Protein AF-A0A956DBY0-F1 (afdb_monomer)

Secondary structure (DSSP, 8-state):
-PPP---------HHHHHHHHHHHHHHGGGTTTSS------TT-----EEEEE-TT----S-TT-PPPSS--EEETTEEE--GGGGGGTT-GGG-----S----S-GGG-HHHHHHHHHH-SGGG-S--HHHHHHHHTGGGSSSS-EEEEESTTGGG--GGG----SBTTB----B--HHHHHHHHHTTT-----TT-----HHHHHHHHHHHHHHHHHHHHHHHHHHHS-HHHHHHHHHHHHHHHHHHHHHT-S-PPPBPPPS---SSS----B---TTTTT-GGGHHHHHHHHHHHHHHHHHTTS-SEEEEEES-TT----GGGSTTSTT--TT-

Foldseek 3Di:
DDDDDDDDDPDCDPVNVVVVVVVCVVCVVVVVVVPPPPDPPPPDDQLFDEAEDEAPDAQDQDPVGDHRQQAWDDDPNDIDHGPVCVVCPPVRVVDDTDPPDDLPDFPPNDSLSCLLCVQASDHLVQGAGVLLVQLVPSLVPALRSEAFAEQLLCPPNDDQSQHRGDNHGSQHADHHRFLVLLLCVLQVVPADPDPPDDDDDDVVLVVVVVVVVVVVVVVVVVLVVVLVVDDPVVNVVSVSVVVNVVVVVSVPSDDDDAQDDDDPDAANNRHDFHGHDTPVCSNFLQCSVVSQVRVVSSVVRCVRNRNYRRYYYYYYGNPRPNDQCRYPPRPNPDPVD

Solvent-accessible surface area (backbone atoms only — not comparable to full-atom values): 19993 Å² total; per-residue (Å²): 136,83,87,82,87,80,85,83,84,83,76,80,46,72,68,55,53,51,50,51,51,50,50,49,62,68,43,50,81,51,49,68,73,70,43,78,66,75,75,75,61,84,87,74,69,89,78,60,48,78,46,82,44,65,48,92,69,72,60,50,63,43,96,89,65,48,75,39,35,56,52,63,44,78,56,97,93,39,80,45,71,21,74,76,38,50,91,47,68,94,42,65,94,80,56,87,86,81,72,90,80,74,85,70,84,30,55,95,72,37,59,50,24,44,40,22,20,71,40,26,79,28,65,75,16,57,24,49,7,51,65,46,54,39,13,71,60,74,7,56,85,25,87,33,24,58,44,52,34,21,26,47,31,52,51,97,74,47,57,62,61,47,33,51,49,16,79,38,56,63,43,49,49,83,53,44,50,47,50,66,60,51,42,44,69,66,39,70,82,74,60,68,81,79,70,92,82,79,91,85,77,61,70,69,58,57,53,52,52,50,50,56,50,53,61,47,52,56,51,51,51,52,50,53,55,48,45,74,75,42,54,80,69,55,32,51,54,48,52,52,49,51,51,52,48,55,54,47,56,71,57,68,76,67,81,84,78,78,66,36,74,74,73,96,76,67,43,81,90,52,70,73,67,52,49,65,78,49,83,89,52,55,74,38,50,68,41,42,65,62,44,40,51,32,40,49,51,46,50,52,49,34,44,73,60,49,38,24,31,26,37,38,39,30,44,30,25,62,80,52,88,78,51,57,35,51,21,76,89,43,95,61,45,38,100,88,114

Structure (mmCIF, N/CA/C/O backbone):
data_AF-A0A956DBY0-F1
#
_entry.id   AF-A0A956DBY0-F1
#
loop_
_atom_site.group_PDB
_atom_site.id
_atom_site.type_symbol
_atom_site.label_atom_id
_atom_site.label_alt_id
_atom_site.label_comp_id
_atom_site.label_asym_id
_atom_site.label_entity_id
_atom_site.label_seq_id
_atom_site.pdbx_PDB_ins_code
_atom_site.Cartn_x
_atom_site.Cartn_y
_atom_site.Cartn_z
_atom_site.occupancy
_atom_site.B_iso_or_equiv
_atom_site.auth_seq_id
_atom_site.auth_comp_id
_atom_site.auth_asym_id
_atom_site.auth_atom_id
_atom_site.pdbx_PDB_model_num
ATOM 1 N N . MET A 1 1 ? -41.542 24.144 -65.942 1.00 42.91 1 MET A N 1
ATOM 2 C CA . MET A 1 1 ? -42.114 23.548 -64.711 1.00 42.91 1 MET A CA 1
ATOM 3 C C . MET A 1 1 ? -41.324 24.057 -63.508 1.00 42.91 1 MET A C 1
ATOM 5 O O . MET A 1 1 ? -40.126 23.828 -63.456 1.00 42.91 1 MET A O 1
ATOM 9 N N . LYS A 1 2 ? -41.951 24.814 -62.594 1.00 38.38 2 LYS A N 1
ATOM 10 C CA . LYS A 1 2 ? -41.337 25.260 -61.325 1.00 38.38 2 LYS A CA 1
ATOM 11 C C . LYS A 1 2 ? -41.514 24.161 -60.262 1.00 38.38 2 LYS A C 1
ATOM 13 O O . LYS A 1 2 ? -42.637 23.671 -60.141 1.00 38.38 2 LYS A O 1
ATOM 18 N N . PRO A 1 3 ? -40.489 23.795 -59.473 1.00 43.47 3 PRO A N 1
ATOM 19 C CA . PRO A 1 3 ? -40.662 22.852 -58.375 1.00 43.47 3 PRO A CA 1
ATOM 20 C C . PRO A 1 3 ? -41.303 23.543 -57.161 1.00 43.47 3 PRO A C 1
ATOM 22 O O . PRO A 1 3 ? -40.865 24.596 -56.697 1.00 43.47 3 PRO A O 1
ATOM 25 N N . SER A 1 4 ? -42.382 22.932 -56.674 1.00 42.97 4 SER A N 1
ATOM 26 C CA . SER A 1 4 ? -43.137 23.310 -55.480 1.00 42.97 4 SER A CA 1
ATOM 27 C C . SER A 1 4 ? -42.342 22.969 -54.215 1.00 42.97 4 SER A C 1
ATOM 29 O O . SER A 1 4 ? -42.000 21.813 -53.980 1.00 42.97 4 SER A O 1
ATOM 31 N N . LYS A 1 5 ? -42.070 23.977 -53.378 1.00 46.94 5 LYS A N 1
ATOM 32 C CA . LYS A 1 5 ? -41.609 23.786 -51.997 1.00 46.94 5 LYS A CA 1
ATOM 33 C C . LYS A 1 5 ? -42.804 23.346 -51.145 1.00 46.94 5 LYS A C 1
ATOM 35 O O . LYS A 1 5 ? -43.712 24.144 -50.921 1.00 46.94 5 LYS A O 1
ATOM 40 N N . ARG A 1 6 ? -42.795 22.115 -50.626 1.00 42.44 6 ARG A N 1
ATOM 41 C CA . ARG A 1 6 ? -43.681 21.699 -49.525 1.00 42.44 6 ARG A CA 1
ATOM 42 C C . ARG A 1 6 ? -42.893 21.651 -48.218 1.00 42.44 6 ARG A C 1
ATOM 44 O O . ARG A 1 6 ? -42.026 20.812 -48.024 1.00 42.44 6 ARG A O 1
ATOM 51 N N . SER A 1 7 ? -43.224 22.601 -47.349 1.00 42.06 7 SER A N 1
ATOM 52 C CA . SER A 1 7 ? -42.867 22.657 -45.932 1.00 42.06 7 SER A CA 1
ATOM 53 C C . SER A 1 7 ? -43.682 21.616 -45.160 1.00 42.06 7 SER A C 1
ATOM 55 O O . SER A 1 7 ? -44.910 21.645 -45.221 1.00 42.06 7 SER A O 1
ATOM 57 N N . PHE A 1 8 ? -43.019 20.725 -44.420 1.00 42.69 8 PHE A N 1
ATOM 58 C CA . PHE A 1 8 ? -43.644 19.922 -43.367 1.00 42.69 8 PHE A CA 1
ATOM 59 C C . PHE A 1 8 ? -43.183 20.464 -42.010 1.00 42.69 8 PHE A C 1
ATOM 61 O O . PHE A 1 8 ? -42.107 20.138 -41.519 1.00 42.69 8 PHE A O 1
ATOM 68 N N . ARG A 1 9 ? -44.010 21.316 -41.394 1.00 46.59 9 ARG A N 1
ATOM 69 C CA . ARG A 1 9 ? -43.944 21.610 -39.957 1.00 46.59 9 ARG A CA 1
ATOM 70 C C . ARG A 1 9 ? -44.818 20.588 -39.228 1.00 46.59 9 ARG A C 1
ATOM 72 O O . ARG A 1 9 ? -46.030 20.760 -39.156 1.00 46.59 9 ARG A O 1
ATOM 79 N N . GLY A 1 10 ? -44.213 19.530 -38.695 1.00 46.69 10 GLY A N 1
ATOM 80 C CA . GLY A 1 10 ? -44.870 18.641 -37.736 1.00 46.69 10 GLY A CA 1
ATOM 81 C C . GLY A 1 10 ? -44.844 19.269 -36.344 1.00 46.69 10 GLY A C 1
ATOM 82 O O . GLY A 1 10 ? -43.843 19.171 -35.642 1.00 46.69 10 GLY A O 1
ATOM 83 N N . ALA A 1 11 ? -45.919 19.954 -35.954 1.00 51.66 11 ALA A N 1
ATOM 84 C CA . ALA A 1 11 ? -46.078 20.473 -34.600 1.00 51.66 11 ALA A CA 1
ATOM 85 C C . ALA A 1 11 ? -46.349 19.312 -33.629 1.00 51.66 11 ALA A C 1
ATOM 87 O O . ALA A 1 11 ? -47.363 18.623 -33.747 1.00 51.66 11 ALA A O 1
ATOM 88 N N . ILE A 1 12 ? -45.464 19.103 -32.651 1.00 58.81 12 ILE A N 1
ATOM 89 C CA . ILE A 1 12 ? -45.722 18.193 -31.531 1.00 58.81 12 ILE A CA 1
ATOM 90 C C . ILE A 1 12 ? -46.865 18.809 -30.718 1.00 58.81 12 ILE A C 1
ATOM 92 O O . ILE A 1 12 ? -46.690 19.807 -30.022 1.00 58.81 12 ILE A O 1
ATOM 96 N N . GLY A 1 13 ? -48.070 18.256 -30.855 1.00 66.88 13 GLY A N 1
ATOM 97 C CA . GLY A 1 13 ? -49.238 18.763 -30.145 1.00 66.88 13 GLY A CA 1
ATOM 98 C C . GLY A 1 13 ? -49.031 18.711 -28.629 1.00 66.88 13 GLY A C 1
ATOM 99 O O . GLY A 1 13 ? -48.470 17.751 -28.105 1.00 66.88 13 G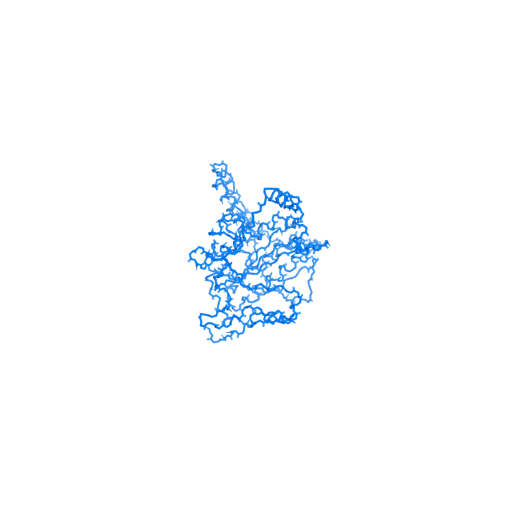LY A O 1
ATOM 100 N N . ARG A 1 14 ? -49.544 19.716 -27.909 1.00 59.62 14 ARG A N 1
ATOM 101 C CA . ARG A 1 14 ? -49.493 19.838 -26.436 1.00 59.62 14 ARG A CA 1
ATOM 102 C C . ARG A 1 14 ? -49.889 18.542 -25.707 1.00 59.62 14 ARG A C 1
ATOM 104 O O . ARG A 1 14 ? -49.283 18.187 -24.705 1.00 59.62 14 ARG A O 1
ATOM 111 N N . ARG A 1 15 ? -50.864 17.797 -26.247 1.00 62.50 15 ARG A N 1
ATOM 112 C CA . ARG A 1 15 ? -51.264 16.471 -25.738 1.00 62.50 15 ARG A CA 1
ATOM 113 C C . ARG A 1 15 ? -50.205 15.393 -25.951 1.00 62.50 15 ARG A C 1
ATOM 115 O O . ARG A 1 15 ? -50.048 14.564 -25.069 1.00 62.50 15 ARG A O 1
ATOM 122 N N . GLY A 1 16 ? -49.489 15.406 -27.075 1.00 65.50 16 GLY A N 1
ATOM 123 C CA . GLY A 1 16 ? -48.363 14.506 -27.332 1.00 65.50 16 GLY A CA 1
ATOM 124 C C . GLY A 1 16 ? -47.207 14.778 -26.374 1.00 65.50 16 GLY A C 1
ATOM 125 O O . GLY A 1 16 ? -46.724 13.852 -25.739 1.00 65.50 16 GLY A O 1
ATOM 126 N N . PHE A 1 17 ? -46.862 16.053 -26.170 1.00 69.00 17 PHE A N 1
ATOM 127 C CA . PHE A 1 17 ? -45.829 16.456 -25.211 1.00 69.00 17 PHE A CA 1
ATOM 128 C C . PHE A 1 17 ? -46.162 16.025 -23.773 1.00 69.00 17 PHE A C 1
ATOM 130 O O . PHE A 1 17 ? -45.330 15.415 -23.111 1.00 69.00 17 PHE A O 1
ATOM 137 N N . VAL A 1 18 ? -47.397 16.257 -23.311 1.00 67.06 18 VAL A N 1
ATOM 138 C CA . VAL A 1 18 ? -47.833 15.853 -21.960 1.00 67.06 18 VAL A CA 1
ATOM 139 C C . VAL A 1 18 ? -47.893 14.329 -21.807 1.00 67.06 18 VAL A C 1
ATOM 141 O O . VAL A 1 18 ? -47.505 13.817 -20.761 1.00 67.06 18 VAL A O 1
ATOM 144 N N . ARG A 1 19 ? -48.305 13.583 -22.843 1.00 63.88 19 ARG A N 1
ATOM 145 C CA . ARG A 1 19 ? -48.285 12.109 -22.819 1.00 63.88 19 ARG A CA 1
ATOM 146 C C . ARG A 1 19 ? -46.865 11.558 -22.716 1.00 63.88 19 ARG A C 1
ATOM 148 O O . ARG A 1 19 ? -46.644 10.623 -21.955 1.00 63.88 19 ARG A O 1
ATOM 155 N N . THR A 1 20 ? -45.916 12.149 -23.438 1.00 66.19 20 THR A N 1
ATOM 156 C CA . THR A 1 20 ? -44.504 11.752 -23.377 1.00 66.19 20 THR A CA 1
ATOM 157 C C . THR A 1 20 ? -43.886 12.089 -22.019 1.00 66.19 20 THR A C 1
ATOM 159 O O . THR A 1 20 ? -43.187 11.255 -21.456 1.00 66.19 20 THR A O 1
ATOM 162 N N . LEU A 1 21 ? -44.190 13.258 -21.444 1.00 68.31 21 LEU A N 1
ATOM 163 C CA . LEU A 1 21 ? -43.703 13.657 -20.115 1.00 68.31 21 LEU A CA 1
ATOM 164 C C . LEU A 1 21 ? -44.292 12.803 -18.988 1.00 68.31 21 LEU A C 1
ATOM 166 O O . LEU A 1 21 ? -43.561 12.397 -18.090 1.00 68.31 21 LEU A O 1
ATOM 170 N N . MET A 1 22 ? -45.586 12.477 -19.052 1.00 61.78 22 MET A N 1
ATOM 171 C CA . MET A 1 22 ? -46.200 11.547 -18.100 1.00 61.78 22 MET A CA 1
ATOM 172 C C . MET A 1 22 ? -45.654 10.126 -18.263 1.00 61.78 22 MET A C 1
ATOM 174 O O . MET A 1 22 ? -45.379 9.475 -17.262 1.00 61.78 22 MET A O 1
ATOM 178 N N . GLY A 1 23 ? -45.427 9.660 -19.495 1.00 58.94 23 GLY A N 1
ATOM 179 C CA . GLY A 1 23 ? -44.783 8.367 -19.749 1.00 58.94 23 GLY A CA 1
ATOM 180 C C . GLY A 1 23 ? -43.359 8.301 -19.192 1.00 58.94 23 GLY A C 1
ATOM 181 O O . GLY A 1 23 ? -43.004 7.327 -18.536 1.00 58.94 23 GLY A O 1
ATOM 182 N N . ALA A 1 24 ? -42.571 9.366 -19.370 1.00 59.41 24 ALA A N 1
ATOM 183 C CA . ALA A 1 24 ? -41.226 9.477 -18.812 1.00 59.41 24 ALA A CA 1
ATOM 184 C C . ALA A 1 24 ? -41.230 9.570 -17.274 1.00 59.41 24 ALA A C 1
ATOM 186 O O . ALA A 1 24 ? -40.389 8.951 -16.631 1.00 59.41 24 ALA A O 1
ATOM 187 N N . ALA A 1 25 ? -42.188 10.280 -16.669 1.00 62.38 25 ALA A N 1
ATOM 188 C CA . ALA A 1 25 ? -42.319 10.379 -15.213 1.00 62.38 25 ALA A CA 1
ATOM 189 C C . ALA A 1 25 ? -42.758 9.054 -14.567 1.00 62.38 25 ALA A C 1
ATOM 191 O O . ALA A 1 25 ? -42.252 8.698 -13.506 1.00 62.38 25 ALA A O 1
ATOM 192 N N . VAL A 1 26 ? -43.649 8.302 -15.224 1.00 68.69 26 VAL A N 1
ATOM 193 C CA . VAL A 1 26 ? -44.078 6.968 -14.773 1.00 68.69 26 VAL A CA 1
ATOM 194 C C . VAL A 1 26 ? -42.959 5.943 -14.947 1.00 68.69 26 VAL A C 1
ATOM 196 O O . VAL A 1 26 ? -42.803 5.086 -14.088 1.00 68.69 26 VAL A O 1
ATOM 199 N N . ALA A 1 27 ? -42.153 6.043 -16.009 1.00 60.28 27 ALA A N 1
ATOM 200 C CA . ALA A 1 27 ? -41.021 5.147 -16.250 1.00 60.28 27 ALA A CA 1
ATOM 201 C C . ALA A 1 27 ? -39.755 5.511 -15.449 1.00 60.28 27 ALA A C 1
ATOM 203 O O . ALA A 1 27 ? -38.910 4.647 -15.235 1.00 60.28 27 ALA A O 1
ATOM 204 N N . SER A 1 28 ? -39.620 6.755 -14.975 1.00 59.38 28 SER A N 1
ATOM 205 C CA . SER A 1 28 ? -38.469 7.250 -14.200 1.00 59.38 28 SER A CA 1
ATOM 206 C C . SER A 1 28 ? -38.100 6.379 -12.983 1.00 59.38 28 SER A C 1
ATOM 208 O O . SER A 1 28 ? -36.938 5.982 -12.882 1.00 59.38 28 SER A O 1
ATOM 210 N N . PRO A 1 29 ? -39.039 5.976 -12.099 1.00 63.47 29 PRO A N 1
ATOM 211 C CA . PRO A 1 29 ? -38.719 5.079 -10.984 1.00 63.47 29 PRO A CA 1
ATOM 212 C C . PRO A 1 29 ? -38.358 3.649 -11.416 1.00 63.47 29 PRO A C 1
ATOM 214 O O . PRO A 1 29 ? -37.777 2.918 -10.622 1.00 63.47 29 PRO A O 1
ATOM 217 N N . PHE A 1 30 ? -38.662 3.253 -12.658 1.00 61.62 30 PHE A N 1
ATOM 218 C CA . PHE A 1 30 ? -38.287 1.955 -13.230 1.00 61.62 30 PHE A CA 1
ATOM 219 C C . PHE A 1 30 ? -37.023 2.035 -14.101 1.00 61.62 30 PHE A C 1
ATOM 221 O O . PHE A 1 30 ? -36.491 1.003 -14.500 1.00 61.62 30 PHE A O 1
ATOM 228 N N . ALA A 1 31 ? -36.485 3.230 -14.372 1.00 59.97 31 ALA A N 1
ATOM 229 C CA . ALA A 1 31 ? -35.214 3.389 -15.081 1.00 59.97 31 ALA A CA 1
ATOM 230 C C . ALA A 1 31 ? -34.037 2.786 -14.291 1.00 59.97 31 ALA A C 1
ATOM 232 O O . ALA A 1 31 ? -33.045 2.371 -14.885 1.00 59.97 31 ALA A O 1
ATOM 233 N N . SER A 1 32 ? -34.164 2.678 -12.965 1.00 54.31 32 SER A N 1
ATOM 234 C CA . SER A 1 32 ? -33.247 1.922 -12.104 1.00 54.31 32 SER A CA 1
ATOM 235 C C . SER A 1 32 ? -33.271 0.412 -12.367 1.00 54.31 32 SER A C 1
ATOM 237 O O . SER A 1 32 ? -32.248 -0.220 -12.161 1.00 54.31 32 SER A O 1
ATOM 239 N N . LEU A 1 33 ? -34.376 -0.156 -12.871 1.00 55.03 33 LEU A N 1
ATOM 240 C CA . LEU A 1 33 ? -34.477 -1.577 -13.250 1.00 55.03 33 LEU A CA 1
ATOM 241 C C . LEU A 1 33 ? -33.855 -1.880 -14.620 1.00 55.03 33 LEU A C 1
ATOM 243 O O . LEU A 1 33 ? -33.580 -3.033 -14.933 1.00 55.03 33 LEU A O 1
ATOM 247 N N . LEU A 1 34 ? -33.686 -0.850 -15.455 1.00 53.94 34 LEU A N 1
ATOM 248 C CA . LEU A 1 34 ? -33.039 -0.933 -16.768 1.00 53.94 34 LEU A CA 1
ATOM 249 C C . LEU A 1 34 ? -31.570 -0.513 -16.721 1.00 53.94 34 LEU A C 1
ATOM 251 O O . LEU A 1 34 ? -30.864 -0.635 -17.723 1.00 53.94 34 LEU A O 1
ATOM 255 N N . ARG A 1 35 ? -31.089 -0.034 -15.567 1.00 48.53 35 ARG A N 1
ATOM 256 C CA . ARG A 1 35 ? -29.656 -0.062 -15.308 1.00 48.53 35 ARG A CA 1
ATOM 257 C C . ARG A 1 35 ? -29.293 -1.539 -15.222 1.00 48.53 35 ARG A C 1
ATOM 259 O O . ARG A 1 35 ? -29.902 -2.240 -14.416 1.00 48.53 35 ARG A O 1
ATOM 266 N N . PRO A 1 36 ? -28.340 -2.035 -16.025 1.00 41.00 36 PRO A N 1
ATOM 267 C CA . PRO A 1 36 ? -27.673 -3.254 -15.637 1.00 41.00 36 PRO A CA 1
ATOM 268 C C . PRO A 1 36 ? -27.021 -2.911 -14.300 1.00 41.00 36 PRO A C 1
ATOM 270 O O . PRO A 1 36 ? -26.004 -2.220 -14.252 1.00 41.00 36 PRO A O 1
ATOM 273 N N . ASP A 1 37 ? -27.665 -3.301 -13.203 1.00 42.88 37 ASP A N 1
ATOM 274 C CA . ASP A 1 37 ? -26.957 -3.550 -11.966 1.00 42.88 37 ASP A CA 1
ATOM 275 C C . ASP A 1 37 ? -25.800 -4.452 -12.391 1.00 42.88 37 ASP A C 1
ATOM 277 O O . ASP A 1 37 ? -26.022 -5.607 -12.765 1.00 42.88 37 ASP A O 1
ATOM 281 N N . LEU A 1 38 ? -24.582 -3.895 -12.447 1.00 45.19 38 LEU A N 1
ATOM 282 C CA . LEU A 1 38 ? -23.353 -4.678 -12.444 1.00 45.19 38 LEU A CA 1
ATOM 283 C C . LEU A 1 38 ? -23.584 -5.728 -11.378 1.00 45.19 38 LEU A C 1
ATOM 285 O O . LEU A 1 38 ? -23.748 -5.356 -10.217 1.00 45.19 38 LEU A O 1
ATOM 289 N N . ALA A 1 39 ? -23.760 -6.970 -11.829 1.00 41.38 39 ALA A N 1
ATOM 290 C CA . ALA A 1 39 ? -24.398 -8.038 -11.090 1.00 41.38 39 ALA A CA 1
ATOM 291 C C . ALA A 1 39 ? -24.137 -7.892 -9.589 1.00 41.38 39 ALA A C 1
ATOM 293 O O . ALA A 1 39 ? -23.037 -8.173 -9.111 1.00 41.38 39 ALA A O 1
ATOM 294 N N . ARG A 1 40 ? -25.142 -7.431 -8.828 1.00 43.69 40 ARG A N 1
ATOM 295 C CA . ARG A 1 40 ? -25.155 -7.686 -7.390 1.00 43.69 40 ARG A CA 1
ATOM 296 C C . ARG A 1 40 ? -25.297 -9.191 -7.278 1.00 43.69 40 ARG A C 1
ATOM 298 O O . ARG A 1 40 ? -26.409 -9.710 -7.255 1.00 43.69 40 ARG A O 1
ATOM 305 N N . ALA A 1 41 ? -24.160 -9.881 -7.274 1.00 39.97 41 ALA A N 1
ATOM 306 C CA . ALA A 1 41 ? -24.073 -11.273 -6.900 1.00 39.97 41 ALA A CA 1
ATOM 307 C C . ALA A 1 41 ? -24.765 -11.394 -5.541 1.00 39.97 41 ALA A C 1
ATOM 309 O O . ALA A 1 41 ? -24.306 -10.865 -4.523 1.00 39.97 41 ALA A O 1
ATOM 310 N N . ALA A 1 42 ? -25.949 -11.997 -5.561 1.00 40.91 42 ALA A N 1
ATOM 311 C CA . ALA A 1 42 ? -26.702 -12.306 -4.370 1.00 40.91 42 ALA A CA 1
ATOM 312 C C . ALA A 1 42 ? -25.843 -13.259 -3.526 1.00 40.91 42 ALA A C 1
ATOM 314 O O . ALA A 1 42 ? -25.598 -14.392 -3.923 1.00 40.91 42 ALA A O 1
ATOM 315 N N . GLY A 1 43 ? -25.347 -12.764 -2.388 1.00 43.72 43 GLY A N 1
ATOM 316 C CA . GLY A 1 43 ? -24.645 -13.564 -1.384 1.00 43.72 43 GLY A CA 1
ATOM 317 C C . GLY A 1 43 ? -23.178 -13.879 -1.693 1.00 43.72 43 GLY A C 1
ATOM 318 O O . GLY A 1 43 ? -22.819 -15.043 -1.801 1.00 43.72 43 GLY A O 1
ATOM 319 N N . GLY A 1 44 ? -22.307 -12.866 -1.773 1.00 52.50 44 GLY A N 1
ATOM 320 C CA . GLY A 1 44 ? -20.858 -13.107 -1.882 1.00 52.50 44 GLY A CA 1
ATOM 321 C C . GLY A 1 44 ? -20.019 -11.925 -2.364 1.00 52.50 44 GLY A C 1
ATOM 322 O O . GLY A 1 44 ? -19.173 -12.109 -3.228 1.00 52.50 44 GLY A O 1
ATOM 323 N N . GLY A 1 45 ? -20.259 -10.707 -1.863 1.00 62.31 45 GLY A N 1
ATOM 324 C CA . GLY A 1 45 ? -19.432 -9.545 -2.219 1.00 62.31 45 GLY A CA 1
ATOM 325 C C . GLY A 1 45 ? -17.979 -9.679 -1.744 1.00 62.31 45 GLY A C 1
ATOM 326 O O . GLY A 1 45 ? -17.694 -10.463 -0.834 1.00 62.31 45 GLY A O 1
ATOM 327 N N . ALA A 1 46 ? -17.070 -8.896 -2.338 1.00 68.62 46 ALA A N 1
ATOM 328 C CA . ALA A 1 46 ? -15.685 -8.798 -1.882 1.00 68.62 46 ALA A CA 1
ATOM 329 C C . ALA A 1 46 ? -15.651 -8.462 -0.381 1.00 68.62 46 ALA A C 1
ATOM 331 O O . ALA A 1 46 ? -16.204 -7.453 0.053 1.00 68.62 46 ALA A O 1
ATOM 332 N N . ARG A 1 47 ? -15.046 -9.350 0.416 1.00 82.88 47 ARG A N 1
ATOM 333 C CA . ARG A 1 47 ? -14.991 -9.233 1.886 1.00 82.88 47 ARG A CA 1
ATOM 334 C C . ARG A 1 47 ? -13.712 -8.580 2.395 1.00 82.88 47 ARG A C 1
ATOM 336 O O . ARG A 1 47 ? -13.587 -8.355 3.591 1.00 82.88 47 ARG A O 1
ATOM 343 N N . ARG A 1 48 ? -12.743 -8.377 1.505 1.00 90.31 48 ARG A N 1
ATOM 344 C CA . ARG A 1 48 ? -11.413 -7.878 1.831 1.00 90.31 48 ARG A CA 1
ATOM 345 C C . ARG A 1 48 ? -10.976 -6.888 0.766 1.00 90.31 48 ARG A C 1
ATOM 347 O O . ARG A 1 48 ? -11.232 -7.123 -0.415 1.00 90.31 48 ARG A O 1
ATOM 354 N N . LEU A 1 49 ? -10.322 -5.819 1.194 1.00 94.75 49 LEU A N 1
ATOM 355 C CA . LEU A 1 49 ? -9.592 -4.902 0.332 1.00 94.75 49 LEU A CA 1
ATOM 356 C C . LEU A 1 49 ? -8.116 -4.969 0.712 1.00 94.75 49 LEU A C 1
ATOM 358 O O . LEU A 1 49 ? -7.778 -4.813 1.883 1.00 94.75 49 LEU A O 1
ATOM 362 N N . LEU A 1 50 ? -7.261 -5.142 -0.289 1.00 96.06 50 LEU A N 1
ATOM 363 C CA . LEU A 1 50 ? -5.827 -4.934 -0.177 1.00 96.06 50 LEU A CA 1
ATOM 364 C C . LEU A 1 50 ? -5.402 -3.943 -1.257 1.00 96.06 50 LEU A C 1
ATOM 366 O O . LEU A 1 50 ? -5.687 -4.161 -2.435 1.00 96.06 50 LEU A O 1
ATOM 370 N N . VAL A 1 51 ? -4.753 -2.859 -0.852 1.00 96.75 51 VAL A N 1
ATOM 371 C CA . VAL A 1 51 ? -4.166 -1.871 -1.759 1.00 96.75 51 VAL A CA 1
ATOM 372 C C . VAL A 1 51 ? -2.655 -2.030 -1.735 1.00 96.75 51 VAL A C 1
ATOM 374 O O . VAL A 1 51 ? -2.048 -1.970 -0.670 1.00 96.75 51 VAL A O 1
ATOM 377 N N . PHE A 1 52 ? -2.055 -2.188 -2.910 1.00 95.75 52 PHE A N 1
ATOM 378 C CA . PHE A 1 52 ? -0.616 -2.049 -3.094 1.00 95.75 52 PHE A CA 1
ATOM 379 C C . PHE A 1 52 ? -0.327 -0.681 -3.694 1.00 95.75 52 PHE A C 1
ATOM 381 O O . PHE A 1 52 ? -0.956 -0.289 -4.679 1.00 95.75 52 PHE A O 1
ATOM 388 N N . TYR A 1 53 ? 0.621 0.033 -3.103 1.00 94.38 53 TYR A N 1
ATOM 389 C CA . TYR A 1 53 ? 1.110 1.297 -3.625 1.00 94.38 53 TYR A CA 1
ATOM 390 C C . TYR A 1 53 ? 2.618 1.240 -3.813 1.00 94.38 53 TYR A C 1
ATOM 392 O O . TYR A 1 53 ? 3.369 1.014 -2.863 1.00 94.38 53 TYR A O 1
ATOM 400 N N . PHE A 1 54 ? 3.027 1.499 -5.049 1.00 90.88 54 PHE A N 1
ATOM 401 C CA . PHE A 1 54 ? 4.403 1.757 -5.432 1.00 90.88 54 PHE A CA 1
ATOM 402 C C . PHE A 1 54 ? 4.458 3.187 -5.992 1.00 90.88 54 PHE A C 1
ATOM 404 O O . PHE A 1 54 ? 3.646 3.525 -6.862 1.00 90.88 54 PHE A O 1
ATOM 411 N N . PRO A 1 55 ? 5.329 4.055 -5.455 1.00 87.38 55 PRO A N 1
ATOM 412 C CA . PRO A 1 55 ? 5.482 5.431 -5.896 1.00 87.38 55 PRO A CA 1
ATOM 413 C C . PRO A 1 55 ? 6.129 5.501 -7.283 1.00 87.38 55 PRO A C 1
ATOM 415 O O . PRO A 1 55 ? 6.543 4.494 -7.847 1.00 87.38 55 PRO A O 1
ATOM 418 N N . ASP A 1 56 ? 6.208 6.715 -7.827 1.00 80.62 56 ASP A N 1
ATOM 419 C CA . ASP A 1 56 ? 6.926 7.055 -9.069 1.00 80.62 56 ASP A CA 1
ATOM 420 C C . ASP A 1 56 ? 6.367 6.433 -10.359 1.00 80.62 56 ASP A C 1
ATOM 422 O O . ASP A 1 56 ? 6.793 6.769 -11.463 1.00 80.62 56 ASP A O 1
ATOM 426 N N . GLY A 1 57 ? 5.282 5.673 -10.225 1.00 78.75 57 GLY A N 1
ATOM 427 C CA . GLY A 1 57 ? 4.393 5.303 -11.309 1.00 78.75 57 GLY A CA 1
ATOM 428 C C . GLY A 1 57 ? 4.811 4.030 -12.029 1.00 78.75 57 GLY A C 1
ATOM 429 O O . GLY A 1 57 ? 5.524 3.175 -11.515 1.00 78.75 57 GLY A O 1
ATOM 430 N N . VAL A 1 58 ? 4.278 3.889 -13.234 1.00 82.81 58 VAL A N 1
ATOM 431 C CA . VAL A 1 58 ? 4.456 2.727 -14.104 1.00 82.81 58 VAL A CA 1
ATOM 432 C C . VAL A 1 58 ? 4.916 3.216 -15.471 1.00 82.81 58 VAL A C 1
ATOM 434 O O . VAL A 1 58 ? 4.687 4.379 -15.823 1.00 82.81 58 VAL A O 1
ATOM 437 N N . ALA A 1 59 ? 5.540 2.343 -16.258 1.00 84.62 59 ALA A N 1
ATOM 438 C CA . ALA A 1 59 ? 5.969 2.668 -17.610 1.00 84.62 59 ALA A CA 1
ATOM 439 C C . ALA A 1 59 ? 4.739 2.737 -18.534 1.00 84.62 59 ALA A C 1
ATOM 441 O O . ALA A 1 59 ? 4.343 1.775 -19.196 1.00 84.62 59 ALA A O 1
ATOM 442 N N . GLY A 1 60 ? 4.084 3.899 -18.512 1.00 82.31 60 GLY A N 1
ATOM 443 C CA . GLY A 1 60 ? 2.934 4.225 -19.345 1.00 82.31 60 GLY A CA 1
ATOM 444 C C . GLY A 1 60 ? 3.309 4.452 -20.810 1.00 82.31 60 GLY A C 1
ATOM 445 O O . GLY A 1 60 ? 4.408 4.142 -21.260 1.00 82.31 60 GLY A O 1
ATOM 446 N N . ARG A 1 61 ? 2.373 5.010 -21.584 1.00 83.81 61 ARG A N 1
ATOM 447 C CA . ARG A 1 61 ? 2.638 5.400 -22.976 1.00 83.81 61 ARG A CA 1
ATOM 448 C C . ARG A 1 61 ? 3.791 6.409 -23.021 1.00 83.81 61 ARG A C 1
ATOM 450 O O . ARG A 1 61 ? 3.718 7.442 -22.357 1.00 83.81 61 ARG A O 1
ATOM 457 N N . SER A 1 62 ? 4.808 6.119 -23.830 1.00 82.12 62 SER A N 1
ATOM 458 C CA . SER A 1 62 ? 5.946 7.019 -24.042 1.00 82.12 62 SER A CA 1
ATOM 459 C C . SER A 1 62 ? 5.492 8.341 -24.665 1.00 82.12 62 SER A C 1
ATOM 461 O O . SER A 1 62 ? 4.536 8.385 -25.447 1.00 82.12 62 SER A O 1
ATOM 463 N N . GLN A 1 63 ? 6.224 9.415 -24.368 1.00 81.62 63 GLN A N 1
ATOM 464 C CA . GLN A 1 63 ? 6.089 10.714 -25.034 1.00 81.62 63 GLN A CA 1
ATOM 465 C C . GLN A 1 63 ? 6.266 10.620 -26.560 1.00 81.62 63 GLN A C 1
ATOM 467 O O . GLN A 1 63 ? 5.635 11.376 -27.296 1.00 81.62 63 GLN A O 1
ATOM 472 N N . ASP A 1 64 ? 7.059 9.651 -27.025 1.00 86.50 64 ASP A N 1
ATOM 473 C CA . ASP A 1 64 ? 7.334 9.403 -28.444 1.00 86.50 64 ASP A CA 1
ATOM 474 C C . ASP A 1 64 ? 6.258 8.520 -29.107 1.00 86.50 64 ASP A C 1
ATOM 476 O O . ASP A 1 64 ? 6.306 8.235 -30.303 1.00 86.50 64 ASP A O 1
ATOM 480 N N . GLY A 1 65 ? 5.230 8.128 -28.345 1.00 84.62 65 GLY A N 1
ATOM 481 C CA . GLY A 1 65 ? 4.067 7.391 -28.832 1.00 84.62 65 GLY A CA 1
ATOM 482 C C . GLY A 1 65 ? 4.136 5.877 -28.638 1.00 84.62 65 GLY A C 1
ATOM 483 O O . GLY A 1 65 ? 3.147 5.204 -28.960 1.00 84.62 65 GLY A O 1
ATOM 484 N N . ASP A 1 66 ? 5.231 5.351 -28.076 1.00 87.19 66 ASP A N 1
ATOM 485 C CA . ASP A 1 66 ? 5.380 3.921 -27.795 1.00 87.19 66 ASP A CA 1
ATOM 486 C C . ASP A 1 66 ? 4.259 3.396 -26.904 1.00 87.19 66 ASP A C 1
ATOM 488 O O . ASP A 1 66 ? 3.666 4.102 -26.084 1.00 87.19 66 ASP A O 1
ATOM 492 N N . ALA A 1 67 ? 3.952 2.119 -27.087 1.00 85.69 67 ALA A N 1
ATOM 493 C CA . ALA A 1 67 ? 2.951 1.436 -26.298 1.00 85.69 67 ALA A CA 1
ATOM 494 C C . ALA A 1 67 ? 3.265 1.487 -24.793 1.00 85.69 67 ALA A C 1
ATOM 496 O O . ALA A 1 67 ? 4.410 1.346 -24.386 1.00 85.69 67 ALA A O 1
ATOM 497 N N . SER A 1 68 ? 2.215 1.607 -23.976 1.00 89.81 68 SER A N 1
ATOM 498 C CA . SER A 1 68 ? 2.319 1.392 -22.531 1.00 89.81 68 SER A CA 1
ATOM 499 C C . SER A 1 68 ? 2.810 -0.027 -22.228 1.00 89.81 68 SER A C 1
ATOM 501 O O . SER A 1 68 ? 2.337 -0.985 -22.857 1.00 89.81 68 SER A O 1
ATOM 503 N N . LEU A 1 69 ? 3.710 -0.148 -21.250 1.00 90.75 69 LEU A N 1
ATOM 504 C CA . LEU A 1 69 ? 4.178 -1.418 -20.686 1.00 90.75 69 LEU A CA 1
ATOM 505 C C . LEU A 1 69 ? 3.318 -1.875 -19.494 1.00 90.75 69 LEU A C 1
ATOM 507 O O . LEU A 1 69 ? 3.470 -3.003 -19.027 1.00 90.75 69 LEU A O 1
ATOM 511 N N . TRP A 1 70 ? 2.367 -1.044 -19.051 1.00 90.56 70 TRP A N 1
ATOM 512 C CA . TRP A 1 70 ? 1.423 -1.333 -17.964 1.00 90.56 70 TRP A CA 1
ATOM 513 C C . TRP A 1 70 ? 0.024 -1.766 -18.430 1.00 90.56 70 TRP A C 1
ATOM 515 O O . TRP A 1 70 ? -0.681 -2.474 -17.721 1.00 90.56 70 TRP A O 1
ATOM 525 N N . GLU A 1 71 ? -0.434 -1.306 -19.597 1.00 92.56 71 GLU A N 1
ATOM 526 C CA . GLU A 1 71 ? -1.824 -1.523 -20.019 1.00 92.56 71 GLU A CA 1
ATOM 527 C C . GLU A 1 71 ? -2.034 -2.905 -20.659 1.00 92.56 71 GLU A C 1
ATOM 529 O O . GLU A 1 71 ? -1.479 -3.210 -21.720 1.00 92.56 71 GLU A O 1
ATOM 534 N N . ALA A 1 72 ? -2.938 -3.704 -20.083 1.00 93.12 72 ALA A N 1
ATOM 535 C CA . ALA A 1 72 ? -3.393 -4.951 -20.695 1.00 93.12 72 ALA A CA 1
ATOM 536 C C . ALA A 1 72 ? -4.232 -4.678 -21.954 1.00 93.12 72 ALA A C 1
ATOM 538 O O . ALA A 1 72 ? -4.981 -3.703 -22.029 1.00 93.12 72 ALA A O 1
ATOM 539 N N . ARG A 1 73 ? -4.183 -5.566 -22.950 1.00 91.56 73 ARG A N 1
ATOM 540 C CA . ARG A 1 73 ? -4.982 -5.440 -24.182 1.00 91.56 73 ARG A CA 1
ATOM 541 C C . ARG A 1 73 ? -6.056 -6.511 -24.238 1.00 91.56 73 ARG A C 1
ATOM 543 O O . ARG A 1 73 ? -5.773 -7.675 -23.995 1.00 91.56 73 ARG A O 1
ATOM 550 N N . ALA A 1 74 ? -7.272 -6.134 -24.621 1.00 90.25 74 ALA A N 1
ATOM 551 C CA . ALA A 1 74 ? -8.360 -7.079 -24.852 1.00 90.25 74 ALA A CA 1
ATOM 552 C C . ALA A 1 74 ? -8.644 -7.204 -26.354 1.00 90.25 74 ALA A C 1
ATOM 554 O O . ALA A 1 74 ? -8.931 -6.209 -27.020 1.00 90.25 74 ALA A O 1
ATOM 555 N N . SER A 1 75 ? -8.586 -8.421 -26.895 1.00 88.31 75 SER A N 1
ATOM 556 C CA . SER A 1 75 ? -8.955 -8.699 -28.288 1.00 88.31 75 SER A CA 1
ATOM 557 C C . SER A 1 75 ? -9.561 -10.091 -28.429 1.00 88.31 75 SER A C 1
ATOM 559 O O . SER A 1 75 ? -9.027 -11.070 -27.910 1.00 88.31 75 SER A O 1
ATOM 561 N N . GLY A 1 76 ? -10.705 -10.182 -29.116 1.00 84.88 76 GLY A N 1
ATOM 562 C CA . GLY A 1 76 ? -11.387 -11.457 -29.365 1.00 84.88 76 GLY A CA 1
ATOM 563 C C . GLY A 1 76 ? -11.759 -12.229 -28.092 1.00 84.88 76 GLY A C 1
ATOM 564 O O . GLY A 1 76 ? -11.720 -13.454 -28.098 1.00 84.88 76 GLY A O 1
ATOM 565 N N . GLY A 1 77 ? -12.062 -11.528 -26.993 1.00 83.81 77 GLY A N 1
ATOM 566 C CA . GLY A 1 77 ? -12.388 -12.144 -25.701 1.00 83.81 77 GLY A CA 1
ATOM 567 C C . GLY A 1 77 ? -11.186 -12.654 -24.899 1.00 83.81 77 GLY A C 1
ATOM 568 O O . GLY A 1 77 ? -11.386 -13.265 -23.857 1.00 83.81 77 GLY A O 1
ATOM 569 N N . ARG A 1 78 ? -9.950 -12.402 -25.350 1.00 87.94 78 ARG A N 1
ATOM 570 C CA . ARG A 1 78 ? -8.726 -12.728 -24.605 1.00 87.94 78 ARG A CA 1
ATOM 571 C C . ARG A 1 78 ? -8.041 -11.466 -24.105 1.00 87.94 78 ARG A C 1
ATOM 573 O O . ARG A 1 78 ? -8.007 -10.462 -24.821 1.00 87.94 78 ARG A O 1
ATOM 580 N N . ILE A 1 79 ? -7.463 -11.561 -22.913 1.00 93.81 79 ILE A N 1
ATOM 581 C CA . ILE A 1 79 ? -6.549 -10.562 -22.369 1.00 93.81 79 ILE A CA 1
ATOM 582 C C . ILE A 1 79 ? -5.123 -10.931 -22.780 1.00 93.81 79 ILE A C 1
ATOM 584 O O . ILE A 1 79 ? -4.719 -12.087 -22.705 1.00 93.81 79 ILE A O 1
ATOM 588 N N . THR A 1 80 ? -4.376 -9.942 -23.248 1.00 92.81 80 THR A N 1
ATOM 589 C CA . THR A 1 80 ? -2.937 -10.007 -23.482 1.00 92.81 80 THR A CA 1
ATOM 590 C C . THR A 1 80 ? -2.275 -9.083 -22.474 1.00 92.81 80 THR A C 1
ATOM 592 O O . THR A 1 80 ? -2.525 -7.874 -22.492 1.00 92.81 80 THR A O 1
ATOM 595 N N . LEU A 1 81 ? -1.467 -9.666 -21.593 1.00 93.94 81 LEU A N 1
ATOM 596 C CA . LEU A 1 81 ? -0.693 -8.941 -20.592 1.00 93.94 81 LEU A CA 1
ATOM 597 C C . LEU A 1 81 ? 0.454 -8.176 -21.267 1.00 93.94 81 LEU A C 1
ATOM 599 O O . LEU A 1 81 ? 0.969 -8.595 -22.305 1.00 93.94 81 LEU A O 1
ATOM 603 N N . SER A 1 82 ? 0.790 -7.017 -20.713 1.00 92.62 82 SER A N 1
ATOM 604 C CA . SER A 1 82 ? 1.998 -6.263 -21.047 1.00 92.62 82 SER A CA 1
ATOM 605 C C . SER A 1 82 ? 3.149 -6.684 -20.129 1.00 92.62 82 SER A C 1
ATOM 607 O O . SER A 1 82 ? 2.910 -7.376 -19.146 1.00 92.62 82 SER A O 1
ATOM 609 N N . GLU A 1 83 ? 4.365 -6.225 -20.422 1.00 90.81 83 GLU A N 1
ATOM 610 C CA . GLU A 1 83 ? 5.594 -6.554 -19.680 1.00 90.81 83 GLU A CA 1
ATOM 611 C C . GLU A 1 83 ? 5.433 -6.409 -18.156 1.00 90.81 83 GLU A C 1
ATOM 613 O O . GLU A 1 83 ? 5.592 -7.370 -17.412 1.00 90.81 83 GLU A O 1
ATOM 618 N N . GLN A 1 84 ? 4.955 -5.256 -17.670 1.00 89.44 84 GLN A N 1
ATOM 619 C CA . GLN A 1 84 ? 4.782 -5.032 -16.225 1.00 89.44 84 GLN A CA 1
ATOM 620 C C . GLN A 1 84 ? 3.635 -5.843 -15.594 1.00 89.44 84 GLN A C 1
ATOM 622 O O . GLN A 1 84 ? 3.476 -5.843 -14.374 1.00 89.44 84 GLN A O 1
ATOM 627 N N . LEU A 1 85 ? 2.814 -6.509 -16.409 1.00 92.19 85 LEU A N 1
ATOM 628 C CA . LEU A 1 85 ? 1.727 -7.379 -15.966 1.00 92.19 85 LEU A CA 1
ATOM 629 C C . LEU A 1 85 ? 2.057 -8.868 -16.130 1.00 92.19 85 LEU A C 1
ATOM 631 O O . LEU A 1 85 ? 1.244 -9.691 -15.714 1.00 92.19 85 LEU A O 1
ATOM 635 N N . GLU A 1 86 ? 3.213 -9.237 -16.692 1.00 91.88 86 GLU A N 1
ATOM 636 C CA . GLU A 1 86 ? 3.631 -10.637 -16.868 1.00 91.88 86 GLU A CA 1
ATOM 637 C C . GLU A 1 86 ? 3.575 -11.482 -15.585 1.00 91.88 86 GLU A C 1
ATOM 639 O O . GLU A 1 86 ? 3.135 -12.632 -15.675 1.00 91.88 86 GLU A O 1
ATOM 644 N N . PRO A 1 87 ? 3.879 -10.952 -14.380 1.00 90.00 87 PRO A N 1
ATOM 645 C CA . PRO A 1 87 ? 3.713 -11.708 -13.136 1.00 90.00 87 PRO A CA 1
ATOM 646 C C . PRO A 1 87 ? 2.273 -12.173 -12.847 1.00 90.00 87 PRO A C 1
ATOM 648 O O . PRO A 1 87 ? 2.064 -13.019 -11.979 1.00 90.00 87 PRO A O 1
ATOM 651 N N . LEU A 1 88 ? 1.269 -11.640 -13.554 1.00 92.69 88 LEU A N 1
ATOM 652 C CA . LEU A 1 88 ? -0.136 -12.054 -13.459 1.00 92.69 88 LEU A CA 1
ATOM 653 C C . LEU A 1 88 ? -0.524 -13.140 -14.478 1.00 92.69 88 LEU A C 1
ATOM 655 O O . LEU A 1 88 ? -1.704 -13.492 -14.566 1.00 92.69 88 LEU A O 1
ATOM 659 N N . ALA A 1 89 ? 0.430 -13.674 -15.243 1.00 93.56 89 ALA A N 1
ATOM 660 C CA . ALA A 1 89 ? 0.182 -14.772 -16.171 1.00 93.56 89 ALA A CA 1
ATOM 661 C C . ALA A 1 89 ? -0.434 -15.982 -15.447 1.00 93.56 89 ALA A C 1
ATOM 663 O O . ALA A 1 89 ? 0.049 -16.425 -14.404 1.00 93.56 89 ALA A O 1
ATOM 664 N N . GLY A 1 90 ? -1.521 -16.521 -16.000 1.00 93.56 90 GLY A N 1
ATOM 665 C CA . GLY A 1 90 ? -2.309 -17.595 -15.386 1.00 93.56 90 GLY A CA 1
ATOM 666 C C . GLY A 1 90 ? -3.378 -17.127 -14.389 1.00 93.56 90 GLY A C 1
ATOM 667 O O . GLY A 1 90 ? -4.108 -17.966 -13.859 1.00 93.56 90 GLY A O 1
ATOM 668 N N . PHE A 1 91 ? -3.495 -15.820 -14.133 1.00 93.19 91 PHE A N 1
ATOM 669 C CA . PHE A 1 91 ? -4.551 -15.222 -13.309 1.00 93.19 91 PHE A CA 1
ATOM 670 C C . PHE A 1 91 ? -5.462 -14.267 -14.088 1.00 93.19 91 PHE A C 1
ATOM 672 O O . PHE A 1 91 ? -6.285 -13.575 -13.486 1.00 93.19 91 PHE A O 1
ATOM 679 N N . GLU A 1 92 ? -5.350 -14.214 -15.415 1.00 91.25 92 GLU A N 1
ATOM 680 C CA . GLU A 1 92 ? -6.062 -13.255 -16.262 1.00 91.25 92 GLU A CA 1
ATOM 681 C C . GLU A 1 92 ? -7.583 -13.365 -16.114 1.00 91.25 92 GLU A C 1
ATOM 683 O O . GLU A 1 92 ? -8.284 -12.355 -16.141 1.00 91.25 92 GLU A O 1
ATOM 688 N N . ASP A 1 93 ? -8.093 -14.582 -15.919 1.00 89.94 93 ASP A N 1
ATOM 689 C CA . ASP A 1 93 ? -9.512 -14.879 -15.709 1.00 89.94 93 ASP A CA 1
ATOM 690 C C . ASP A 1 93 ? -10.024 -14.477 -14.314 1.00 89.94 93 ASP A C 1
ATOM 692 O O . ASP A 1 93 ? -11.236 -14.424 -14.088 1.00 89.94 93 ASP A O 1
ATOM 696 N N . ARG A 1 94 ? -9.117 -14.150 -13.387 1.00 89.56 94 ARG A N 1
ATOM 697 C CA . ARG A 1 94 ? -9.423 -13.672 -12.028 1.00 89.56 94 ARG A CA 1
ATOM 698 C C . ARG A 1 94 ? -9.160 -12.181 -11.837 1.00 89.56 94 ARG A C 1
ATOM 700 O O . ARG A 1 94 ? -9.392 -11.665 -10.743 1.00 89.56 94 ARG A O 1
ATOM 707 N N . CYS A 1 95 ? -8.699 -11.491 -12.875 1.00 91.94 95 CYS A N 1
ATOM 708 C CA . CYS A 1 95 ? -8.329 -10.084 -12.823 1.00 91.94 95 CYS A CA 1
ATOM 709 C C . CYS A 1 95 ? -9.270 -9.218 -13.668 1.00 91.94 95 CYS A C 1
ATOM 711 O O . CYS A 1 95 ? -9.758 -9.613 -14.725 1.00 91.94 95 CYS A O 1
ATOM 713 N N . VAL A 1 96 ? -9.487 -7.985 -13.209 1.00 91.81 96 VAL A N 1
ATOM 714 C CA . VAL A 1 96 ? -10.093 -6.921 -14.014 1.00 91.81 96 VAL A CA 1
ATOM 715 C C . VAL A 1 96 ? -9.024 -5.869 -14.258 1.00 91.81 96 VAL A C 1
ATOM 717 O O . VAL A 1 96 ? -8.574 -5.211 -13.323 1.00 91.81 96 VAL A O 1
ATOM 720 N N . PHE A 1 97 ? -8.629 -5.710 -15.518 1.00 91.62 97 PHE A N 1
ATOM 721 C CA . PHE A 1 97 ? -7.647 -4.714 -15.931 1.00 91.62 97 PHE A CA 1
ATOM 722 C C . PHE A 1 97 ? -8.358 -3.423 -16.334 1.00 91.62 97 PHE A C 1
ATOM 724 O O . PHE A 1 97 ? -9.224 -3.426 -17.212 1.00 91.62 97 PHE A O 1
ATOM 731 N N . LEU A 1 98 ? -8.008 -2.321 -15.674 1.00 90.50 98 LEU A N 1
ATOM 732 C CA . LEU A 1 98 ? -8.598 -1.007 -15.911 1.00 90.50 98 LEU A CA 1
ATOM 733 C C . LEU A 1 98 ? -7.563 -0.103 -16.585 1.00 90.50 98 LEU A C 1
ATOM 735 O O . LEU A 1 98 ? -6.601 0.321 -15.951 1.00 90.50 98 LEU A O 1
ATOM 739 N N . ASN A 1 99 ? -7.787 0.212 -17.861 1.00 88.56 99 ASN A N 1
ATOM 740 C CA . ASN A 1 99 ? -6.945 1.138 -18.620 1.00 88.56 99 ASN A CA 1
ATOM 741 C C . ASN A 1 99 ? -7.554 2.545 -18.638 1.00 88.56 99 ASN A C 1
ATOM 743 O O . ASN A 1 99 ? -8.775 2.703 -18.575 1.00 88.56 99 ASN A O 1
ATOM 747 N N . GLY A 1 100 ? -6.708 3.569 -18.775 1.00 82.38 100 GLY A N 1
ATOM 748 C CA . GLY A 1 100 ? -7.151 4.963 -18.886 1.00 82.38 100 GLY A CA 1
ATOM 749 C C . GLY A 1 100 ? -7.666 5.598 -17.587 1.00 82.38 100 GLY A C 1
ATOM 750 O O . GLY A 1 100 ? -8.272 6.670 -17.637 1.00 82.38 100 GLY A O 1
ATOM 751 N N . LEU A 1 101 ? -7.438 4.970 -16.428 1.00 83.50 101 LEU A N 1
ATOM 752 C CA . LEU A 1 101 ? -7.693 5.608 -15.137 1.00 83.50 101 LEU A CA 1
ATOM 753 C C . LEU A 1 101 ? -6.628 6.674 -14.861 1.00 83.50 101 LEU A C 1
ATOM 755 O O . LEU A 1 101 ? -5.436 6.387 -14.857 1.00 83.50 101 LEU A O 1
ATOM 759 N N . GLN A 1 102 ? -7.076 7.899 -14.593 1.00 78.94 102 GLN A N 1
ATOM 760 C CA . GLN A 1 102 ? -6.225 9.006 -14.169 1.00 78.94 102 GLN A CA 1
ATOM 761 C C . GLN A 1 102 ? -6.850 9.733 -12.978 1.00 78.94 102 GLN A C 1
ATOM 763 O O . GLN A 1 102 ? -8.070 9.867 -12.892 1.00 78.94 102 GLN A O 1
ATOM 768 N N . MET A 1 103 ? -6.007 10.275 -12.099 1.00 76.62 103 MET A N 1
ATOM 769 C CA . MET A 1 103 ? -6.439 11.120 -10.973 1.00 76.62 103 MET A CA 1
ATOM 770 C C . MET A 1 103 ? -6.795 12.558 -11.405 1.00 76.62 103 MET A C 1
ATOM 772 O O . MET A 1 103 ? -7.100 13.406 -10.564 1.00 76.62 103 MET A O 1
ATOM 776 N N . GLY A 1 104 ? -6.746 12.840 -12.714 1.00 74.94 104 GLY A N 1
ATOM 777 C CA . GLY A 1 104 ? -6.837 14.187 -13.272 1.00 74.94 104 GLY A CA 1
ATOM 778 C C . GLY A 1 104 ? -5.642 15.046 -12.857 1.00 74.94 104 GLY A C 1
ATOM 779 O O . GLY A 1 104 ? -4.572 14.530 -12.538 1.00 74.94 104 GLY A O 1
ATOM 780 N N . SER A 1 105 ? -5.826 16.367 -12.828 1.00 69.31 105 SER A N 1
ATOM 781 C CA . SER A 1 105 ? -4.850 17.266 -12.211 1.00 69.31 105 SER A CA 1
ATOM 782 C C . SER A 1 105 ? -4.806 16.999 -10.703 1.00 69.31 105 SER A C 1
ATOM 784 O O . SER A 1 105 ? -5.788 17.266 -10.012 1.00 69.31 105 SER A O 1
ATOM 786 N N . ALA A 1 106 ? -3.712 16.439 -10.191 1.00 64.50 106 ALA A N 1
ATOM 787 C CA . ALA A 1 106 ? -3.359 16.536 -8.772 1.00 64.50 106 ALA A CA 1
ATOM 788 C C . ALA A 1 106 ? -2.736 17.913 -8.514 1.00 64.50 106 ALA A C 1
ATOM 790 O O . ALA A 1 106 ? -2.195 18.458 -9.468 1.00 64.50 106 ALA A O 1
ATOM 791 N N . ASP A 1 107 ? -2.795 18.445 -7.287 1.00 61.72 107 ASP A N 1
ATOM 792 C CA . ASP A 1 107 ? -2.079 19.647 -6.798 1.00 61.72 107 ASP A CA 1
ATOM 793 C C . ASP A 1 107 ? -0.869 20.065 -7.668 1.00 61.72 107 ASP A C 1
ATOM 795 O O . ASP A 1 107 ? 0.265 19.630 -7.436 1.00 61.72 107 ASP A O 1
ATOM 799 N N . GLU A 1 108 ? -1.126 20.855 -8.716 1.00 57.66 108 GLU A N 1
ATOM 800 C CA . GLU A 1 108 ? -0.142 21.344 -9.700 1.00 57.66 108 GLU A CA 1
ATOM 801 C C . GLU A 1 108 ? 0.725 20.275 -10.418 1.00 57.66 108 GLU A C 1
ATOM 803 O O . GLU A 1 108 ? 1.728 20.605 -11.042 1.00 57.66 108 GLU A O 1
ATOM 808 N N . GLY A 1 109 ? 0.341 18.995 -10.392 1.00 62.53 109 GLY A N 1
ATOM 809 C CA . GLY A 1 109 ? 1.062 17.894 -11.042 1.00 62.53 109 GLY A CA 1
ATOM 810 C C . GLY A 1 109 ? 2.273 17.379 -10.256 1.00 62.53 109 GLY A C 1
ATOM 811 O O . GLY A 1 109 ? 3.188 16.815 -10.850 1.00 62.53 109 GLY A O 1
ATOM 812 N N . SER A 1 110 ? 2.307 17.574 -8.935 1.00 78.06 110 SER A N 1
ATOM 813 C CA . SER A 1 110 ? 3.451 17.187 -8.097 1.00 78.06 110 SER A CA 1
ATOM 814 C C . SER A 1 110 ? 3.419 15.717 -7.632 1.00 78.06 110 SER A C 1
ATOM 816 O O . SER A 1 110 ? 2.354 15.155 -7.368 1.00 78.06 110 SER A O 1
ATOM 818 N N . HIS A 1 111 ? 4.603 15.110 -7.456 1.00 85.56 111 HIS A N 1
ATOM 819 C CA . HIS A 1 111 ? 4.780 13.775 -6.855 1.00 85.56 111 HIS A CA 1
ATOM 820 C C . HIS A 1 111 ? 4.045 13.622 -5.496 1.00 85.56 111 HIS A C 1
ATOM 822 O O . HIS A 1 111 ? 3.265 12.676 -5.346 1.00 85.56 111 HIS A O 1
ATOM 828 N N . PRO A 1 112 ? 4.184 14.558 -4.526 1.00 88.19 112 PRO A N 1
ATOM 829 C CA . PRO A 1 112 ? 3.400 14.515 -3.291 1.00 88.19 112 PRO A CA 1
ATOM 830 C C . PRO A 1 112 ? 1.893 14.672 -3.513 1.00 88.19 112 PRO A C 1
ATOM 832 O O . PRO A 1 112 ? 1.106 14.034 -2.817 1.00 88.19 112 PRO A O 1
ATOM 835 N N . GLY A 1 113 ? 1.472 15.519 -4.458 1.00 89.25 113 GLY A N 1
ATOM 836 C CA . GLY A 1 113 ? 0.057 15.726 -4.776 1.00 89.25 113 GLY A CA 1
ATOM 837 C C . GLY A 1 113 ? -0.623 14.438 -5.237 1.00 89.25 113 GLY A C 1
ATOM 838 O O . GLY A 1 113 ? -1.716 14.110 -4.776 1.00 89.25 113 GLY A O 1
ATOM 839 N N . GLY A 1 114 ? 0.055 13.660 -6.087 1.00 88.50 114 GLY A N 1
ATOM 840 C CA . GLY A 1 114 ? -0.419 12.344 -6.515 1.00 88.50 114 GLY A CA 1
ATOM 841 C C . GLY A 1 114 ? -0.594 11.371 -5.346 1.00 88.50 114 GLY A C 1
ATOM 842 O O . GLY A 1 114 ? -1.667 10.786 -5.195 1.00 88.50 114 GLY A O 1
ATOM 843 N N . ALA A 1 115 ? 0.416 11.259 -4.476 1.00 90.88 115 ALA A N 1
ATOM 844 C CA . ALA A 1 115 ? 0.370 10.387 -3.299 1.00 90.88 115 ALA A CA 1
ATOM 845 C C . ALA A 1 115 ? -0.790 10.748 -2.349 1.00 90.88 115 ALA A C 1
ATOM 847 O O . ALA A 1 115 ? -1.558 9.878 -1.939 1.00 90.88 115 ALA A O 1
ATOM 848 N N . LYS A 1 116 ? -0.979 12.045 -2.070 1.00 91.56 116 LYS A N 1
ATOM 849 C CA . LYS A 1 116 ? -2.083 12.565 -1.242 1.00 91.56 116 LYS A CA 1
ATOM 850 C C . LYS A 1 116 ? -3.456 12.236 -1.823 1.00 91.56 116 LYS A C 1
ATOM 852 O O . LYS A 1 116 ? -4.388 11.908 -1.086 1.00 91.56 116 LYS A O 1
ATOM 857 N N . LYS A 1 117 ? -3.600 12.372 -3.142 1.00 90.94 117 LYS A N 1
ATOM 858 C CA . LYS A 1 117 ? -4.884 12.274 -3.843 1.00 90.94 117 LYS A CA 1
ATOM 859 C C . LYS A 1 117 ? -5.317 10.837 -4.104 1.00 90.94 117 LYS A C 1
ATOM 861 O O . LYS A 1 117 ? -6.519 10.594 -4.172 1.00 90.94 117 LYS A O 1
ATOM 866 N N . LEU A 1 118 ? -4.373 9.900 -4.205 1.00 90.94 118 LEU A N 1
ATOM 867 C CA . LEU A 1 118 ? -4.616 8.520 -4.634 1.00 90.94 118 LEU A CA 1
ATOM 868 C C . LEU A 1 118 ? -5.823 7.868 -3.953 1.00 90.94 118 LEU A C 1
ATOM 870 O O . LEU A 1 118 ? -6.725 7.380 -4.631 1.00 90.94 118 LEU A O 1
ATOM 874 N N . LEU A 1 119 ? -5.852 7.880 -2.619 1.00 94.69 119 LEU A N 1
ATOM 875 C CA . LEU A 1 119 ? -6.930 7.256 -1.850 1.00 94.69 119 LEU A CA 1
ATOM 876 C C . LEU A 1 119 ? -7.941 8.263 -1.303 1.00 94.69 119 LEU A C 1
ATOM 878 O O . LEU A 1 119 ? -9.025 7.861 -0.896 1.00 94.69 119 LEU A O 1
ATOM 882 N N . THR A 1 120 ? -7.633 9.559 -1.298 1.00 93.81 120 THR A N 1
ATOM 883 C CA . THR A 1 120 ? -8.549 10.594 -0.787 1.00 93.81 120 THR A CA 1
ATOM 884 C C . THR A 1 120 ? -9.468 11.162 -1.869 1.00 93.81 120 THR A C 1
ATOM 886 O O . THR A 1 120 ? -10.528 11.703 -1.555 1.00 93.81 120 THR A O 1
ATOM 889 N N . ASN A 1 121 ? -9.076 11.050 -3.144 1.00 91.56 121 ASN A N 1
ATOM 890 C CA . ASN A 1 121 ? -9.710 11.687 -4.300 1.00 91.56 121 ASN A CA 1
ATOM 891 C C . ASN A 1 121 ? -9.882 13.215 -4.152 1.00 91.56 121 ASN A C 1
ATOM 893 O O . ASN A 1 121 ? -10.717 13.829 -4.818 1.00 91.56 121 ASN A O 1
ATOM 897 N N . VAL A 1 122 ? -9.103 13.846 -3.271 1.00 90.25 122 VAL A N 1
ATOM 898 C CA . VAL A 1 122 ? -9.129 15.290 -3.048 1.00 90.25 122 VAL A CA 1
ATOM 899 C C . VAL A 1 122 ? -7.719 15.850 -2.960 1.00 90.25 122 VAL A C 1
ATOM 901 O O . VAL A 1 122 ? -6.804 15.256 -2.392 1.00 90.25 122 VAL A O 1
ATOM 904 N N . ASP A 1 123 ? -7.576 17.034 -3.530 1.00 90.06 123 ASP A N 1
ATOM 905 C CA . ASP A 1 123 ? -6.352 17.819 -3.521 1.00 90.06 123 ASP A CA 1
ATOM 906 C C . ASP A 1 123 ? -5.899 18.133 -2.083 1.00 90.06 123 ASP A C 1
ATOM 908 O O . ASP A 1 123 ? -6.705 18.326 -1.160 1.00 90.06 123 ASP A O 1
ATOM 912 N N . GLY A 1 124 ? -4.588 18.098 -1.867 1.00 88.31 124 GLY A N 1
ATOM 913 C CA . GLY A 1 124 ? -3.920 18.254 -0.578 1.00 88.31 124 GLY A CA 1
ATOM 914 C C . GLY A 1 124 ? -4.118 17.098 0.404 1.00 88.31 124 GLY A C 1
ATOM 915 O O . GLY A 1 124 ? -3.665 17.203 1.543 1.00 88.31 124 GLY A O 1
ATOM 916 N N . GLY A 1 125 ? -4.797 16.014 0.012 1.00 89.25 125 GLY A N 1
ATOM 917 C CA . GLY A 1 125 ? -5.178 14.952 0.947 1.00 89.25 125 GLY A CA 1
ATOM 918 C C . GLY A 1 125 ? -6.199 15.448 1.973 1.00 89.25 125 GLY A C 1
ATOM 919 O O . GLY A 1 125 ? -6.277 14.940 3.090 1.00 89.25 125 GLY A O 1
ATOM 920 N N . ASN A 1 126 ? -6.987 16.470 1.622 1.00 91.62 126 ASN A N 1
ATOM 921 C CA . ASN A 1 126 ? -7.961 17.132 2.497 1.00 91.62 126 ASN A CA 1
ATOM 922 C C . ASN A 1 126 ? -9.255 16.321 2.703 1.00 91.62 126 ASN A C 1
ATOM 924 O O . ASN A 1 126 ? -10.340 16.881 2.863 1.00 91.62 126 ASN A O 1
ATOM 928 N N . GLY A 1 127 ? -9.157 14.994 2.708 1.00 90.56 127 GLY A N 1
ATOM 929 C CA . GLY A 1 127 ? -10.274 14.074 2.867 1.00 90.56 127 GLY A CA 1
ATOM 930 C C . GLY A 1 127 ? -9.858 12.827 3.632 1.00 90.56 127 GLY A C 1
ATOM 931 O O . GLY A 1 127 ? -8.675 12.585 3.851 1.00 90.56 127 GLY A O 1
ATOM 932 N N . MET A 1 128 ? -10.851 12.050 4.056 1.00 93.50 128 MET A N 1
ATOM 933 C CA . MET A 1 128 ? -10.613 10.689 4.531 1.00 93.50 128 MET A CA 1
ATOM 934 C C . MET A 1 128 ? -10.254 9.811 3.332 1.00 93.50 128 MET A C 1
ATOM 936 O O . MET A 1 128 ? -10.901 9.909 2.287 1.00 93.50 128 MET A O 1
ATOM 940 N N . SER A 1 129 ? -9.245 8.961 3.478 1.00 96.50 129 SER A N 1
ATOM 941 C CA . SER A 1 129 ? -8.849 8.030 2.429 1.00 96.50 129 SER A CA 1
ATOM 942 C C . SER A 1 129 ? -9.800 6.827 2.335 1.00 96.50 129 SER A C 1
ATOM 944 O O . SER A 1 129 ? -10.485 6.462 3.294 1.00 96.50 129 SER A O 1
ATOM 946 N N . LEU A 1 130 ? -9.875 6.213 1.154 1.00 97.00 130 LEU A N 1
ATOM 947 C CA . LEU A 1 130 ? -10.777 5.106 0.838 1.00 97.00 130 LEU A CA 1
ATOM 948 C C . LEU A 1 130 ? -10.581 3.899 1.767 1.00 97.00 130 LEU A C 1
ATOM 950 O O . LEU A 1 130 ? -11.559 3.303 2.216 1.00 97.00 130 LEU A O 1
ATOM 954 N N . ASP A 1 131 ? -9.335 3.554 2.070 1.00 96.94 131 ASP A N 1
ATOM 955 C CA . ASP A 1 131 ? -8.952 2.513 3.027 1.00 96.94 131 ASP A CA 1
ATOM 956 C C . ASP A 1 131 ? -9.504 2.804 4.431 1.00 96.94 131 ASP A C 1
ATOM 958 O O . ASP A 1 131 ? -10.098 1.929 5.054 1.00 96.94 131 ASP A O 1
ATOM 962 N N . GLN A 1 132 ? -9.437 4.051 4.895 1.00 96.00 132 GLN A N 1
ATOM 963 C CA . GLN A 1 132 ? -9.952 4.452 6.209 1.00 96.00 132 GLN A CA 1
ATOM 964 C C . GLN A 1 132 ? -11.484 4.486 6.243 1.00 96.00 132 GLN A C 1
ATOM 966 O O . GLN A 1 132 ? -12.117 4.036 7.205 1.00 96.00 132 GLN A O 1
ATOM 971 N N . PHE A 1 133 ? -12.112 4.930 5.153 1.00 94.62 133 PHE A N 1
ATOM 972 C CA . PHE A 1 133 ? -13.559 4.827 4.988 1.00 94.62 133 PHE A CA 1
ATOM 973 C C . PHE A 1 133 ? -14.025 3.362 5.043 1.00 94.62 133 PHE A C 1
ATOM 975 O O . PHE A 1 133 ? -14.995 3.031 5.738 1.00 94.62 133 PHE A O 1
ATOM 982 N N . LEU A 1 134 ? -13.318 2.458 4.364 1.00 94.56 134 LEU A N 1
ATOM 983 C CA . LEU A 1 134 ? -13.631 1.030 4.373 1.00 94.56 134 LEU A CA 1
ATOM 984 C C . LEU A 1 134 ? -13.315 0.370 5.714 1.00 94.56 134 LEU A C 1
ATOM 986 O O . LEU A 1 134 ? -14.076 -0.493 6.147 1.00 94.56 134 LEU A O 1
ATOM 990 N N . ALA A 1 135 ? -12.285 0.816 6.427 1.00 89.31 135 ALA A N 1
ATOM 991 C CA . ALA A 1 135 ? -12.018 0.383 7.793 1.00 89.31 135 ALA A CA 1
ATOM 992 C C . ALA A 1 135 ? -13.187 0.714 8.735 1.00 89.31 135 ALA A C 1
ATOM 994 O O . ALA A 1 135 ? -13.588 -0.115 9.550 1.00 89.31 135 ALA A O 1
ATOM 995 N N . SER A 1 136 ? -13.806 1.891 8.574 1.00 84.69 136 SER A N 1
ATOM 996 C CA . SER A 1 136 ? -14.962 2.316 9.381 1.00 84.69 136 SER A CA 1
ATOM 997 C C . SER A 1 136 ? -16.268 1.561 9.077 1.00 84.69 136 SER A C 1
ATOM 999 O O . SER A 1 136 ? -17.212 1.606 9.871 1.00 84.69 136 SER A O 1
ATOM 1001 N N . SER A 1 137 ? -16.331 0.861 7.940 1.00 86.19 137 SER A N 1
ATOM 1002 C CA . SER A 1 137 ? -17.534 0.182 7.449 1.00 86.19 137 SER A CA 1
ATOM 1003 C C . SER A 1 137 ? -17.347 -1.331 7.365 1.00 86.19 137 SER A C 1
ATOM 1005 O O . SER A 1 137 ? -17.916 -2.060 8.175 1.00 86.19 137 SER A O 1
ATOM 1007 N N . VAL A 1 138 ? -16.538 -1.800 6.416 1.00 86.31 138 VAL A N 1
ATOM 1008 C CA . VAL A 1 138 ? -16.213 -3.217 6.205 1.00 86.31 138 VAL A CA 1
ATOM 1009 C C . VAL A 1 138 ? -15.320 -3.732 7.333 1.00 86.31 138 VAL A C 1
ATOM 1011 O O . VAL A 1 138 ? -15.652 -4.723 7.973 1.00 86.31 138 VAL A O 1
ATOM 1014 N N . GLY A 1 139 ? -14.241 -3.014 7.647 1.00 80.62 139 GLY A N 1
ATOM 1015 C CA . GLY A 1 139 ? -13.265 -3.429 8.658 1.00 80.62 139 GLY A CA 1
ATOM 1016 C C . GLY A 1 139 ? -13.763 -3.362 10.103 1.00 80.62 139 GLY A C 1
ATOM 1017 O O . GLY A 1 139 ? -13.156 -3.963 10.982 1.00 80.62 139 GLY A O 1
ATOM 1018 N N . ARG A 1 140 ? -14.887 -2.685 10.373 1.00 76.62 140 ARG A N 1
ATOM 1019 C CA . ARG A 1 140 ? -15.353 -2.347 11.730 1.00 76.62 140 ARG A CA 1
ATOM 1020 C C . ARG A 1 140 ? -15.482 -3.545 12.678 1.00 76.62 140 ARG A C 1
ATOM 1022 O O . ARG A 1 140 ? -15.354 -3.371 13.885 1.00 76.62 140 ARG A O 1
ATOM 1029 N N . GLY A 1 141 ? -15.796 -4.728 12.150 1.00 73.25 141 GLY A N 1
ATOM 1030 C CA . GLY A 1 141 ? -15.957 -5.949 12.943 1.00 73.25 141 GLY A CA 1
ATOM 1031 C C . GLY A 1 141 ? -14.661 -6.717 13.214 1.00 73.25 141 GLY A C 1
ATOM 1032 O O . GLY A 1 141 ? -14.693 -7.673 13.984 1.00 73.25 141 GLY A O 1
ATOM 1033 N N . ALA A 1 142 ? -13.549 -6.343 12.580 1.00 79.81 142 ALA A N 1
ATOM 1034 C CA . ALA A 1 142 ? -12.266 -7.014 12.746 1.00 79.81 142 ALA A CA 1
ATOM 1035 C C . ALA A 1 142 ? -11.492 -6.444 13.954 1.00 79.81 142 ALA A C 1
ATOM 1037 O O . ALA A 1 142 ? -11.599 -5.245 14.223 1.00 79.81 142 ALA A O 1
ATOM 1038 N N . PRO A 1 143 ? -10.677 -7.258 14.656 1.00 84.00 143 PRO A N 1
ATOM 1039 C CA . PRO A 1 143 ? -9.804 -6.786 15.738 1.00 84.00 143 PRO A CA 1
ATOM 1040 C C . PRO A 1 143 ? -8.909 -5.608 15.330 1.00 84.00 143 PRO A C 1
ATOM 1042 O O . PRO A 1 143 ? -8.705 -4.676 16.107 1.00 84.00 143 PRO A O 1
ATOM 1045 N N . PHE A 1 144 ? -8.425 -5.629 14.088 1.00 85.62 144 PHE A N 1
ATOM 1046 C CA . PHE A 1 144 ? -7.698 -4.543 13.447 1.00 85.62 144 PHE A CA 1
ATOM 1047 C C . PHE A 1 144 ? -8.512 -4.059 12.241 1.00 85.62 144 PHE A C 1
ATOM 1049 O O . PHE A 1 144 ? -8.385 -4.616 11.145 1.00 85.62 144 PHE A O 1
ATOM 1056 N N . PRO A 1 145 ? -9.351 -3.016 12.404 1.00 85.06 145 PRO A N 1
ATOM 1057 C CA . PRO A 1 145 ? -10.209 -2.527 11.324 1.00 85.06 145 PRO A CA 1
ATOM 1058 C C . PRO A 1 145 ? -9.448 -2.075 10.076 1.00 85.06 145 PRO A C 1
ATOM 1060 O O . PRO A 1 145 ? -10.002 -2.089 8.980 1.00 85.06 145 PRO A O 1
ATOM 1063 N N . HIS A 1 146 ? -8.182 -1.697 10.256 1.00 93.44 146 HIS A N 1
ATOM 1064 C CA . HIS A 1 146 ? -7.253 -1.296 9.214 1.00 93.44 146 HIS A CA 1
ATOM 1065 C C . HIS A 1 146 ? -5.846 -1.801 9.539 1.00 93.44 146 HIS A C 1
ATOM 1067 O O . HIS A 1 146 ? -5.420 -1.718 10.696 1.00 93.44 146 HIS A O 1
ATOM 1073 N N . LEU A 1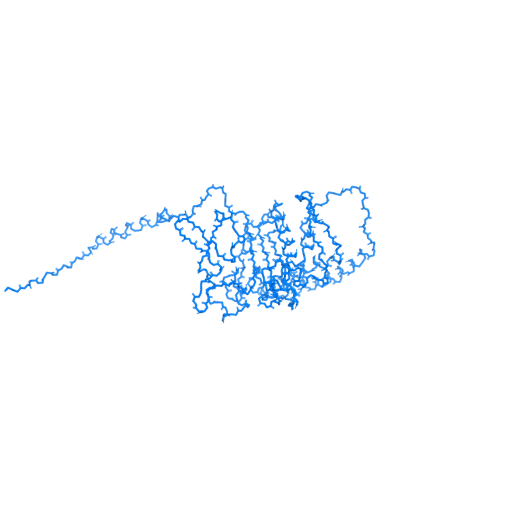 147 ? -5.116 -2.258 8.523 1.00 95.94 147 LEU A N 1
ATOM 1074 C CA . LEU A 1 147 ? -3.700 -2.595 8.621 1.00 95.94 147 LEU A CA 1
ATOM 1075 C C . LEU A 1 147 ? -2.906 -1.836 7.550 1.00 95.94 147 LEU A C 1
ATOM 1077 O O . LEU A 1 147 ? -3.098 -2.062 6.360 1.00 95.94 147 LEU A O 1
ATOM 1081 N N . TYR A 1 148 ? -2.009 -0.946 7.976 1.00 97.94 148 TYR A N 1
ATOM 1082 C CA . TYR A 1 148 ? -1.139 -0.188 7.076 1.00 97.94 148 TYR A CA 1
ATOM 1083 C C . TYR A 1 148 ? 0.309 -0.612 7.278 1.00 97.94 148 TYR A C 1
ATOM 1085 O O . TYR A 1 148 ? 0.888 -0.347 8.331 1.00 97.94 148 TYR A O 1
ATOM 1093 N N . LEU A 1 149 ? 0.863 -1.289 6.280 1.00 98.31 149 LEU A N 1
ATOM 1094 C CA . LEU A 1 149 ? 2.221 -1.815 6.281 1.00 98.31 149 LEU A CA 1
ATOM 1095 C C . LEU A 1 149 ? 3.056 -1.107 5.221 1.00 98.31 149 LEU A C 1
ATOM 1097 O O . LEU A 1 149 ? 2.525 -0.604 4.224 1.00 98.31 149 LEU A O 1
ATOM 1101 N N . GLY A 1 150 ? 4.366 -1.090 5.4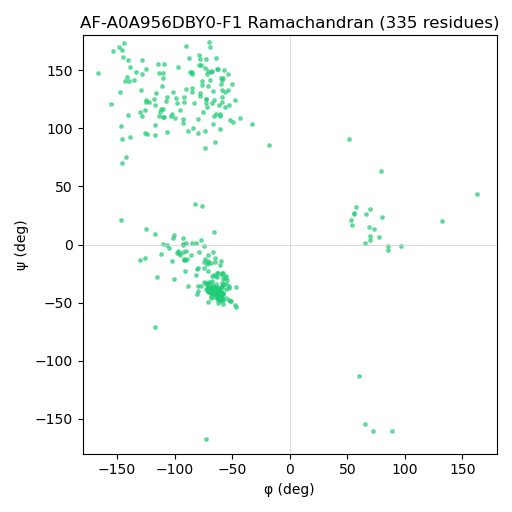25 1.00 96.62 150 GLY A N 1
ATOM 1102 C CA . GLY A 1 150 ? 5.295 -0.487 4.488 1.00 96.62 150 GLY A CA 1
ATOM 1103 C C . GLY A 1 150 ? 6.560 -1.310 4.290 1.00 96.62 150 GLY A C 1
ATOM 1104 O O . GLY A 1 150 ? 6.979 -2.074 5.157 1.00 96.62 150 GLY A O 1
ATOM 1105 N N . ALA A 1 151 ? 7.155 -1.167 3.112 1.00 95.50 151 ALA A N 1
ATOM 1106 C CA . ALA A 1 151 ? 8.490 -1.653 2.807 1.00 95.50 151 ALA A CA 1
ATOM 1107 C C . ALA A 1 151 ? 9.351 -0.435 2.478 1.00 95.50 151 ALA A C 1
ATOM 1109 O O . ALA A 1 151 ? 9.214 0.150 1.406 1.00 95.50 151 ALA A O 1
ATOM 1110 N N . GLN A 1 152 ? 10.191 -0.016 3.429 1.00 94.69 152 GLN A N 1
ATOM 1111 C CA . GLN A 1 152 ? 11.029 1.188 3.327 1.00 94.69 152 GLN A CA 1
ATOM 1112 C C . GLN A 1 152 ? 10.238 2.483 3.047 1.00 94.69 152 GLN A C 1
ATOM 1114 O O . GLN A 1 152 ? 10.768 3.436 2.478 1.00 94.69 152 GLN A O 1
ATOM 1119 N N . ALA A 1 153 ? 8.967 2.553 3.448 1.00 94.38 153 ALA A N 1
ATOM 1120 C CA . ALA A 1 153 ? 8.127 3.735 3.267 1.00 94.38 153 ALA A CA 1
ATOM 1121 C C . ALA A 1 153 ? 8.481 4.878 4.235 1.00 94.38 153 ALA A C 1
ATOM 1123 O O . ALA A 1 153 ? 8.149 6.036 3.980 1.00 94.38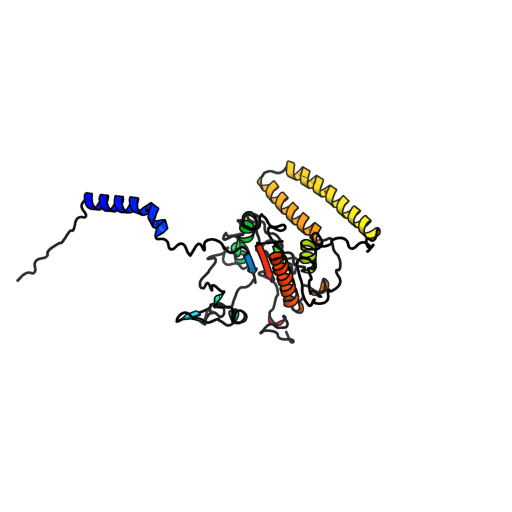 153 ALA A O 1
ATOM 1124 N N . THR A 1 154 ? 9.157 4.551 5.336 1.00 92.12 154 THR A N 1
ATOM 1125 C CA . THR A 1 154 ? 9.618 5.462 6.395 1.00 92.12 154 THR A CA 1
ATOM 1126 C C . THR A 1 154 ? 11.108 5.811 6.284 1.00 92.12 154 THR A C 1
ATOM 1128 O O . THR A 1 154 ? 11.647 6.498 7.157 1.00 92.12 154 THR A O 1
ATOM 1131 N N . VAL A 1 155 ? 11.785 5.365 5.214 1.00 90.12 155 VAL A N 1
ATOM 1132 C CA . VAL A 1 155 ? 13.213 5.636 4.981 1.00 90.12 155 VAL A CA 1
ATOM 1133 C C . VAL A 1 155 ? 13.516 7.137 5.050 1.00 90.12 155 VAL A C 1
ATOM 1135 O O . VAL A 1 155 ? 12.676 7.975 4.720 1.00 90.12 155 VAL A O 1
ATOM 1138 N N . ASN A 1 156 ? 14.710 7.494 5.528 1.00 87.50 156 ASN A N 1
ATOM 1139 C CA . ASN A 1 156 ? 15.152 8.884 5.700 1.00 87.50 156 ASN A CA 1
ATOM 1140 C C . ASN A 1 156 ? 14.221 9.750 6.579 1.00 87.50 156 ASN A C 1
ATOM 1142 O O . ASN A 1 156 ? 14.182 10.971 6.431 1.00 87.50 156 ASN A O 1
ATOM 1146 N N . GLY A 1 157 ? 13.470 9.134 7.501 1.00 84.50 157 GLY A N 1
ATOM 1147 C CA . GLY A 1 157 ? 12.550 9.852 8.388 1.00 84.50 157 GLY A CA 1
ATOM 1148 C C . GLY A 1 157 ? 11.332 10.417 7.654 1.00 84.50 157 GLY A C 1
ATOM 1149 O O . GLY A 1 157 ? 10.810 11.469 8.038 1.00 84.50 157 GLY A O 1
ATOM 1150 N N . ALA A 1 158 ? 10.902 9.748 6.580 1.00 87.00 158 ALA A N 1
ATOM 1151 C CA . ALA A 1 158 ? 9.724 10.123 5.813 1.00 87.00 158 ALA A CA 1
ATOM 1152 C C . ALA A 1 158 ? 8.508 10.348 6.727 1.00 87.00 158 ALA A C 1
ATOM 1154 O O . ALA A 1 158 ? 8.269 9.619 7.690 1.00 87.00 158 ALA A O 1
ATOM 1155 N N . SER A 1 159 ? 7.746 11.402 6.437 1.00 85.50 159 SER A N 1
ATOM 1156 C CA . SER A 1 159 ? 6.589 11.809 7.231 1.00 85.50 159 SER A CA 1
ATOM 1157 C C . SER A 1 159 ? 5.579 12.572 6.380 1.00 85.50 159 SER A C 1
ATOM 1159 O O . SER A 1 159 ? 5.882 13.001 5.266 1.00 85.50 159 SER A O 1
ATOM 1161 N N . GLY A 1 160 ? 4.366 12.758 6.903 1.00 87.94 160 GLY A N 1
ATOM 1162 C CA . GLY A 1 160 ? 3.374 13.634 6.286 1.00 87.94 160 GLY A CA 1
ATOM 1163 C C . GLY A 1 160 ? 3.002 13.199 4.869 1.00 87.94 160 GLY A C 1
ATOM 1164 O O . GLY A 1 160 ? 2.387 12.156 4.668 1.00 87.94 160 GLY A O 1
ATOM 1165 N N . ASP A 1 161 ? 3.373 14.014 3.883 1.00 86.88 161 ASP A N 1
ATOM 1166 C CA . ASP A 1 161 ? 3.007 13.822 2.478 1.00 86.88 161 ASP A CA 1
ATOM 1167 C C . ASP A 1 161 ? 3.616 12.588 1.799 1.00 86.88 161 ASP A C 1
ATOM 1169 O O . ASP A 1 161 ? 3.256 12.275 0.662 1.00 86.88 161 ASP A O 1
ATOM 1173 N N . LYS A 1 162 ? 4.515 11.876 2.481 1.00 91.56 162 LYS A N 1
ATOM 1174 C CA . LYS A 1 162 ? 5.073 10.603 2.015 1.00 91.56 162 LYS A CA 1
ATOM 1175 C C . LYS A 1 162 ? 4.097 9.432 2.139 1.00 91.56 162 LYS A C 1
ATOM 1177 O O . LYS A 1 162 ? 4.340 8.402 1.516 1.00 91.56 162 LYS A O 1
ATOM 1182 N N . PHE A 1 163 ? 3.008 9.575 2.891 1.00 94.19 163 PHE A N 1
ATOM 1183 C CA . PHE A 1 163 ? 2.056 8.497 3.176 1.00 94.19 163 PHE A CA 1
ATOM 1184 C C . PHE A 1 163 ? 0.715 8.704 2.468 1.00 94.19 163 PHE A C 1
ATOM 1186 O O . PHE A 1 163 ? 0.330 9.832 2.167 1.00 94.19 163 PHE A O 1
ATOM 1193 N N . ILE A 1 164 ? -0.008 7.608 2.224 1.00 95.88 164 ILE A N 1
ATOM 1194 C CA . ILE A 1 164 ? -1.239 7.611 1.408 1.00 95.88 164 ILE A CA 1
ATOM 1195 C C . ILE A 1 164 ? -2.524 7.325 2.197 1.00 95.88 164 ILE A C 1
ATOM 1197 O O . ILE A 1 164 ? -3.620 7.446 1.648 1.00 95.88 164 ILE A O 1
ATOM 1201 N N . SER A 1 165 ? -2.410 6.942 3.472 1.00 95.69 165 SER A N 1
ATOM 1202 C CA . SER A 1 165 ? -3.555 6.661 4.344 1.00 95.69 165 SER A CA 1
ATOM 1203 C C . SER A 1 165 ? -3.872 7.877 5.214 1.00 95.69 165 SER A C 1
ATOM 1205 O O . SER A 1 165 ? -3.021 8.339 5.977 1.00 95.69 165 SER A O 1
ATOM 1207 N N . TYR A 1 166 ? -5.099 8.389 5.104 1.00 95.19 166 TYR A N 1
ATOM 1208 C CA . TYR A 1 166 ? -5.590 9.603 5.760 1.00 95.19 166 TYR A CA 1
ATOM 1209 C C . TYR A 1 166 ? -6.844 9.284 6.582 1.00 95.19 166 TYR A C 1
ATOM 1211 O O . TYR A 1 166 ? -7.956 9.309 6.044 1.00 95.19 166 TYR A O 1
ATOM 1219 N N . PRO A 1 167 ? -6.722 9.012 7.896 1.00 88.56 167 PRO A N 1
ATOM 1220 C CA . PRO A 1 167 ? -7.892 8.817 8.757 1.00 88.56 167 PRO A CA 1
ATOM 1221 C C . PRO A 1 167 ? -8.814 10.038 8.784 1.00 88.56 167 PRO A C 1
ATOM 1223 O O . PRO A 1 167 ? -10.033 9.918 8.901 1.00 88.56 167 PRO A O 1
ATOM 1226 N N . THR A 1 168 ? -8.231 11.232 8.665 1.00 86.69 168 THR A N 1
ATOM 1227 C CA . THR A 1 168 ? -8.953 12.502 8.596 1.00 86.69 168 THR A CA 1
ATOM 1228 C C . THR A 1 168 ? -8.300 13.439 7.591 1.00 86.69 168 THR A C 1
ATOM 1230 O O . THR A 1 168 ? -7.108 13.328 7.307 1.00 86.69 168 THR A O 1
ATOM 1233 N N . ALA A 1 169 ? -9.070 14.420 7.118 1.00 90.00 169 ALA A N 1
ATOM 1234 C CA . ALA A 1 169 ? -8.605 15.432 6.178 1.00 90.00 169 ALA A CA 1
ATOM 1235 C C . ALA A 1 169 ? -7.264 16.064 6.591 1.00 90.00 169 ALA A C 1
ATOM 1237 O O . ALA A 1 169 ? -7.123 16.594 7.696 1.00 90.00 169 ALA A O 1
ATOM 1238 N N . GLY A 1 170 ? -6.286 15.999 5.688 1.00 86.31 170 GLY A N 1
ATOM 1239 C CA . GLY A 1 170 ? -4.971 16.622 5.821 1.00 86.31 170 GLY A CA 1
ATOM 1240 C C . GLY A 1 170 ? -4.067 15.990 6.877 1.00 86.31 170 GLY A C 1
ATOM 1241 O O . GLY A 1 170 ? -3.011 16.548 7.163 1.00 86.31 170 GLY A O 1
ATOM 1242 N N . THR A 1 171 ? -4.462 14.864 7.483 1.00 88.00 171 THR A N 1
ATOM 1243 C CA . THR A 1 171 ? -3.648 14.200 8.508 1.00 88.00 171 THR A CA 1
ATOM 1244 C C . THR A 1 171 ? -3.402 12.741 8.141 1.00 88.00 171 THR A C 1
ATOM 1246 O O . THR A 1 171 ? -4.264 11.900 8.401 1.00 88.00 171 THR A O 1
ATOM 1249 N N . PRO A 1 172 ? -2.254 12.441 7.514 1.00 90.25 172 PRO A N 1
ATOM 1250 C CA . PRO A 1 172 ? -1.871 11.076 7.213 1.00 90.25 172 PRO A CA 1
ATOM 1251 C C . PRO A 1 172 ? -1.318 10.366 8.449 1.00 90.25 172 PRO A C 1
ATOM 1253 O O . PRO A 1 172 ? -0.839 11.000 9.391 1.00 90.25 172 PRO A O 1
ATOM 1256 N N . THR A 1 173 ? -1.335 9.040 8.411 1.00 86.94 173 THR A N 1
ATOM 1257 C CA . THR A 1 173 ? -0.648 8.179 9.387 1.00 86.94 173 THR A CA 1
ATOM 1258 C C . THR A 1 173 ? 0.537 7.477 8.738 1.00 86.94 173 THR A C 1
ATOM 1260 O O . THR A 1 173 ? 0.434 7.166 7.557 1.00 86.94 173 THR A O 1
ATOM 1263 N N . PRO A 1 174 ? 1.636 7.197 9.458 1.00 92.19 174 PRO A N 1
ATOM 1264 C CA . PRO A 1 174 ? 2.725 6.376 8.932 1.00 92.19 174 PRO A CA 1
ATOM 1265 C C . PRO A 1 174 ? 2.322 4.894 8.815 1.00 92.19 174 PRO A C 1
ATOM 1267 O O . PRO A 1 174 ? 1.516 4.421 9.625 1.00 92.19 174 PRO A O 1
ATOM 1270 N N . PRO A 1 175 ? 2.880 4.147 7.845 1.00 95.62 175 PRO A N 1
ATOM 1271 C CA . PRO A 1 175 ? 2.800 2.690 7.828 1.00 95.62 175 PRO A CA 1
ATOM 1272 C C . PRO A 1 175 ? 3.703 2.056 8.893 1.00 95.62 175 PRO A C 1
ATOM 1274 O O . PRO A 1 175 ? 4.674 2.659 9.351 1.00 95.62 175 PRO A O 1
ATOM 1277 N N . GLU A 1 176 ? 3.409 0.804 9.248 1.00 94.56 176 GLU A N 1
ATOM 1278 C CA . GLU A 1 176 ? 4.353 -0.048 9.969 1.00 94.56 176 GLU A CA 1
ATOM 1279 C C . GLU A 1 176 ? 5.384 -0.629 8.998 1.00 94.56 176 GLU A C 1
ATOM 1281 O O . GLU A 1 176 ? 5.061 -1.507 8.199 1.00 94.56 176 GLU A O 1
ATOM 1286 N N . ASP A 1 177 ? 6.616 -0.141 9.080 1.00 92.75 177 ASP A N 1
ATOM 1287 C CA . ASP A 1 177 ? 7.708 -0.502 8.171 1.00 92.75 177 ASP A CA 1
ATOM 1288 C C . ASP A 1 177 ? 8.521 -1.726 8.624 1.00 92.75 177 ASP A C 1
ATOM 1290 O O . ASP A 1 177 ? 9.317 -2.244 7.842 1.00 92.75 177 ASP A O 1
ATOM 1294 N N . ASP A 1 178 ? 8.352 -2.190 9.869 1.00 92.50 178 ASP A N 1
ATOM 1295 C CA . ASP A 1 178 ? 9.029 -3.387 10.379 1.00 92.50 178 ASP A CA 1
ATOM 1296 C C . ASP A 1 178 ? 8.073 -4.594 10.410 1.00 92.50 178 ASP A C 1
ATOM 1298 O O . ASP A 1 178 ? 7.154 -4.628 11.242 1.00 92.50 178 ASP A O 1
ATOM 1302 N N . PRO A 1 179 ? 8.304 -5.627 9.574 1.00 92.94 179 PRO A N 1
ATOM 1303 C CA . PRO A 1 179 ? 7.483 -6.835 9.560 1.00 92.94 179 PRO A CA 1
ATOM 1304 C C . PRO A 1 179 ? 7.409 -7.549 10.914 1.00 92.94 179 PRO A C 1
ATOM 1306 O O . PRO A 1 179 ? 6.361 -8.094 11.261 1.00 92.94 179 PRO A O 1
ATOM 1309 N N . ARG A 1 180 ? 8.479 -7.524 11.723 1.00 89.19 180 ARG A N 1
ATOM 1310 C CA . ARG A 1 180 ? 8.507 -8.171 13.049 1.00 89.19 180 ARG A CA 1
ATOM 1311 C C . ARG A 1 180 ? 7.587 -7.448 14.018 1.00 89.19 180 ARG A C 1
ATOM 1313 O O . ARG A 1 180 ? 6.842 -8.090 14.757 1.00 89.19 180 ARG A O 1
ATOM 1320 N N . ARG A 1 181 ? 7.594 -6.113 13.991 1.00 88.25 181 ARG A N 1
ATOM 1321 C CA . ARG A 1 181 ? 6.719 -5.294 14.844 1.00 88.25 181 ARG A CA 1
ATOM 1322 C C . ARG A 1 181 ? 5.264 -5.386 14.391 1.00 88.25 181 ARG A C 1
ATOM 1324 O O . ARG A 1 181 ? 4.382 -5.517 15.240 1.00 88.25 181 ARG A O 1
ATOM 1331 N N . ALA A 1 182 ? 5.014 -5.412 13.080 1.00 89.62 182 ALA A N 1
ATOM 1332 C CA . ALA A 1 182 ? 3.687 -5.680 12.526 1.00 89.62 182 ALA A CA 1
ATOM 1333 C C . ALA A 1 182 ? 3.147 -7.038 12.996 1.00 89.62 182 ALA A C 1
ATOM 1335 O O . ALA A 1 182 ? 2.043 -7.118 13.538 1.00 89.62 182 ALA A O 1
ATOM 1336 N N . PHE A 1 183 ? 3.947 -8.092 12.838 1.00 88.81 183 PHE A N 1
ATOM 1337 C CA . PHE A 1 183 ? 3.591 -9.454 13.215 1.00 88.81 183 PHE A CA 1
ATOM 1338 C C . PHE A 1 183 ? 3.344 -9.590 14.720 1.00 88.81 183 PHE A C 1
ATOM 1340 O O . PHE A 1 183 ? 2.280 -10.054 15.128 1.00 88.81 183 PHE A O 1
ATOM 1347 N N . SER A 1 184 ? 4.277 -9.110 15.545 1.00 84.75 184 SER A N 1
ATOM 1348 C CA . SER A 1 184 ? 4.155 -9.127 17.006 1.00 84.75 184 SER A CA 1
ATOM 1349 C C . SER A 1 184 ? 2.868 -8.439 17.464 1.00 84.75 184 SER A C 1
ATOM 1351 O O . SER A 1 184 ? 2.090 -9.007 18.228 1.00 84.75 184 SER A O 1
ATOM 1353 N N . ARG A 1 185 ? 2.562 -7.257 16.917 1.00 84.25 185 ARG A N 1
ATOM 1354 C CA . ARG A 1 185 ? 1.330 -6.525 17.239 1.00 84.25 185 ARG A CA 1
ATOM 1355 C C . ARG A 1 185 ? 0.060 -7.320 16.917 1.00 84.25 185 ARG A C 1
ATOM 1357 O O . ARG A 1 185 ? -0.933 -7.175 17.628 1.00 84.25 185 ARG A O 1
ATOM 1364 N N . LEU A 1 186 ? 0.064 -8.093 15.835 1.00 83.69 186 LEU A N 1
ATOM 1365 C CA . LEU A 1 186 ? -1.105 -8.844 15.376 1.00 83.69 186 LEU A CA 1
ATOM 1366 C C . LEU A 1 186 ? -1.305 -10.142 16.168 1.00 83.69 186 LEU A C 1
ATOM 1368 O O . LEU A 1 186 ? -2.443 -10.474 16.508 1.00 83.69 186 LEU A O 1
ATOM 1372 N N . PHE A 1 187 ? -0.216 -10.846 16.481 1.00 81.69 187 PHE A N 1
ATOM 1373 C CA . PHE A 1 187 ? -0.267 -12.234 16.942 1.00 81.69 187 PHE A CA 1
ATOM 1374 C C . PHE A 1 187 ? 0.213 -12.449 18.386 1.00 81.69 187 PHE A C 1
ATOM 1376 O O . PHE A 1 187 ? -0.335 -13.318 19.064 1.00 81.69 187 PHE A O 1
ATOM 1383 N N . ASP A 1 188 ? 1.115 -11.622 18.930 1.00 71.88 188 ASP A N 1
ATOM 1384 C CA . ASP A 1 188 ? 1.618 -11.812 20.307 1.00 71.88 188 ASP A CA 1
ATOM 1385 C C . ASP A 1 188 ? 0.562 -11.468 21.376 1.00 71.88 188 ASP A C 1
ATOM 1387 O O . ASP A 1 188 ? 0.668 -11.890 22.525 1.00 71.88 188 ASP A O 1
ATOM 1391 N N . GLY A 1 189 ? -0.496 -10.740 21.002 1.00 53.12 189 GLY A N 1
ATOM 1392 C CA . GLY A 1 189 ? -1.661 -10.482 21.856 1.00 53.12 189 GLY A CA 1
ATOM 1393 C C . GLY A 1 189 ? -2.820 -11.474 21.690 1.00 53.12 189 GLY A C 1
ATOM 1394 O O . GLY A 1 189 ? -3.800 -11.373 22.428 1.00 53.12 189 GLY A O 1
ATOM 1395 N N . THR A 1 190 ? -2.758 -12.394 20.718 1.00 41.84 190 THR A N 1
ATOM 1396 C CA . THR A 1 190 ? -3.891 -13.272 20.359 1.00 41.84 190 THR A CA 1
ATOM 1397 C C . THR A 1 190 ? -3.553 -14.761 20.282 1.00 41.84 190 THR A C 1
ATOM 1399 O O . THR A 1 190 ? -4.477 -15.570 20.326 1.00 41.84 190 THR A O 1
ATOM 1402 N N . VAL A 1 191 ? -2.275 -15.156 20.272 1.00 37.09 191 VAL A N 1
ATOM 1403 C CA . VAL A 1 191 ? -1.869 -16.570 20.276 1.00 37.09 191 VAL A CA 1
ATOM 1404 C C . VAL A 1 191 ? -0.622 -16.775 21.132 1.00 37.09 191 VAL A C 1
ATOM 1406 O O . VAL A 1 191 ? 0.469 -17.019 20.642 1.00 37.09 191 VAL A O 1
ATOM 1409 N N . VAL A 1 192 ? -0.807 -16.738 22.449 1.00 29.70 192 VAL A N 1
ATOM 1410 C CA . VAL A 1 192 ? -0.085 -17.639 23.350 1.00 29.70 192 VAL 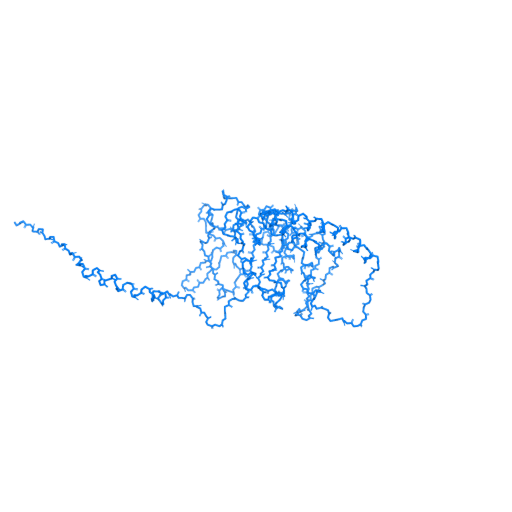A CA 1
ATOM 1411 C C . VAL A 1 192 ? -1.101 -18.088 24.392 1.00 29.70 192 VAL A C 1
ATOM 1413 O O . VAL A 1 192 ? -1.301 -17.436 25.416 1.00 29.70 192 VAL A O 1
ATOM 1416 N N . ALA A 1 193 ? -1.773 -19.215 24.143 1.00 27.06 193 ALA A N 1
ATOM 1417 C CA . ALA A 1 193 ? -2.197 -20.029 25.273 1.00 27.06 193 ALA A CA 1
ATOM 1418 C C . ALA A 1 193 ? -0.905 -20.330 26.052 1.00 27.06 193 ALA A C 1
ATOM 1420 O O . ALA A 1 193 ? 0.020 -20.882 25.450 1.00 27.06 193 ALA A O 1
ATOM 1421 N N . PRO A 1 194 ? -0.771 -19.906 27.322 1.00 26.28 194 PRO A N 1
ATOM 1422 C CA . PRO A 1 194 ? 0.469 -20.094 28.046 1.00 26.28 194 PRO A CA 1
ATOM 1423 C C . PRO A 1 194 ? 0.743 -21.588 28.125 1.00 26.28 194 PRO A C 1
ATOM 1425 O O . PRO A 1 194 ? 0.029 -22.325 28.806 1.00 26.28 194 PRO A O 1
ATOM 1428 N N . THR A 1 195 ? 1.784 -22.044 27.437 1.00 28.62 195 THR A N 1
ATOM 1429 C CA . THR A 1 195 ? 2.411 -23.313 27.775 1.00 28.62 195 THR A CA 1
ATOM 1430 C C . THR A 1 195 ? 2.924 -23.148 29.208 1.00 28.62 195 THR A C 1
ATOM 1432 O O . THR A 1 195 ? 3.711 -22.229 29.458 1.00 28.62 195 THR A O 1
ATOM 1435 N N . PRO A 1 196 ? 2.481 -23.958 30.184 1.00 25.39 196 PRO A N 1
ATOM 1436 C CA . PRO A 1 196 ? 2.958 -23.814 31.550 1.00 25.39 196 PRO A CA 1
ATOM 1437 C C . PRO A 1 196 ? 4.462 -24.109 31.580 1.00 25.39 196 PRO A C 1
ATOM 1439 O O . PRO A 1 196 ? 4.858 -25.250 31.356 1.00 25.39 196 PRO A O 1
ATOM 1442 N N . GLY A 1 197 ? 5.297 -23.097 31.854 1.00 32.25 197 GLY A N 1
ATOM 1443 C CA . GLY A 1 197 ? 6.681 -23.335 32.282 1.00 32.25 197 GLY A CA 1
ATOM 1444 C C . GLY A 1 197 ? 7.831 -22.571 31.620 1.00 32.25 197 GLY A C 1
ATOM 1445 O O . GLY A 1 197 ? 8.953 -23.042 31.766 1.00 32.25 197 GLY A O 1
ATOM 1446 N N . SER A 1 198 ? 7.639 -21.422 30.961 1.00 26.50 198 SER A N 1
ATOM 1447 C CA . SER A 1 198 ? 8.790 -20.602 30.526 1.00 26.50 198 SER A CA 1
ATOM 1448 C C . SER A 1 198 ? 8.900 -19.305 31.343 1.00 26.50 198 SER A C 1
ATOM 1450 O O . SER A 1 198 ? 8.031 -18.443 31.211 1.00 26.50 198 SER A O 1
ATOM 1452 N N . PRO A 1 199 ? 9.914 -19.148 32.218 1.00 37.72 199 PRO A N 1
ATOM 1453 C CA . PRO A 1 199 ? 10.140 -17.918 32.961 1.00 37.72 199 PRO A CA 1
ATOM 1454 C C . PRO A 1 199 ? 11.117 -17.032 32.186 1.00 37.72 199 PRO A C 1
ATOM 1456 O O . PRO A 1 199 ? 12.317 -17.286 32.201 1.00 37.72 199 PRO A O 1
ATOM 1459 N N . THR A 1 200 ? 10.639 -15.974 31.534 1.00 36.97 200 THR A N 1
ATOM 1460 C CA . THR A 1 200 ? 11.529 -14.916 31.030 1.00 36.97 200 THR A CA 1
ATOM 1461 C C . THR A 1 200 ? 10.843 -13.557 31.111 1.00 36.97 200 THR A C 1
ATOM 1463 O O . THR A 1 200 ? 10.179 -13.113 30.177 1.00 36.97 200 THR A O 1
ATOM 1466 N N . THR A 1 201 ? 11.024 -12.870 32.232 1.00 41.16 201 THR A N 1
ATOM 1467 C CA . THR A 1 201 ? 10.939 -11.408 32.265 1.00 41.16 201 THR A CA 1
ATOM 1468 C C . THR A 1 201 ? 12.050 -10.938 33.191 1.00 41.16 201 THR A C 1
ATOM 1470 O O . THR A 1 201 ? 12.066 -11.272 34.374 1.00 41.16 201 THR A O 1
ATOM 1473 N N . ASP A 1 202 ? 13.054 -10.286 32.609 1.00 38.66 202 ASP A N 1
ATOM 1474 C CA . ASP A 1 202 ? 14.170 -9.692 33.339 1.00 38.66 202 ASP A CA 1
ATOM 1475 C C . ASP A 1 202 ? 13.637 -8.512 34.183 1.00 38.66 202 ASP A C 1
ATOM 1477 O O . ASP A 1 202 ? 13.069 -7.574 33.611 1.00 38.66 202 ASP A O 1
ATOM 1481 N N . PRO A 1 203 ? 13.801 -8.516 35.521 1.00 39.09 203 PRO A N 1
ATOM 1482 C CA . PRO A 1 203 ? 13.319 -7.446 36.398 1.00 39.09 203 PRO A CA 1
ATOM 1483 C C . PRO A 1 203 ? 13.874 -6.054 36.055 1.00 39.09 203 PRO A C 1
ATOM 1485 O O . PRO A 1 203 ? 13.249 -5.044 36.385 1.00 39.09 203 PRO A O 1
ATOM 1488 N N . ALA A 1 204 ? 15.038 -5.976 35.400 1.00 39.00 204 ALA A N 1
ATOM 1489 C CA . ALA A 1 204 ? 15.641 -4.711 34.985 1.00 39.00 204 ALA A CA 1
ATOM 1490 C C . ALA A 1 204 ? 14.897 -4.070 33.800 1.00 39.00 204 ALA A C 1
ATOM 1492 O O . ALA A 1 204 ? 14.778 -2.845 33.735 1.00 39.00 204 ALA A O 1
ATOM 1493 N N . VAL A 1 205 ? 14.342 -4.893 32.906 1.00 41.50 205 VAL A N 1
ATOM 1494 C CA . VAL A 1 205 ? 13.537 -4.444 31.759 1.00 41.50 205 VAL A CA 1
ATOM 1495 C C . VAL A 1 205 ? 12.184 -3.915 32.239 1.00 41.50 205 VAL A C 1
ATOM 1497 O O . VAL A 1 205 ? 11.728 -2.871 31.783 1.00 41.50 205 VAL A O 1
ATOM 1500 N N . GLU A 1 206 ? 11.575 -4.563 33.233 1.00 36.75 206 GLU A N 1
ATOM 1501 C CA . GLU A 1 206 ? 10.295 -4.126 33.806 1.00 36.75 206 GLU A CA 1
ATOM 1502 C C . GLU A 1 206 ? 10.408 -2.798 34.582 1.00 36.75 206 GLU A C 1
ATOM 1504 O O . GLU A 1 206 ? 9.501 -1.962 34.531 1.00 36.75 206 GLU A O 1
ATOM 1509 N N . LEU A 1 207 ? 11.552 -2.547 35.229 1.00 39.53 207 LEU A N 1
ATOM 1510 C CA . LEU A 1 207 ? 11.827 -1.291 35.933 1.00 39.53 207 LEU A CA 1
ATOM 1511 C C . LEU A 1 207 ? 12.036 -0.104 34.976 1.00 39.53 207 LEU A C 1
ATOM 1513 O O . LEU A 1 207 ? 11.534 0.993 35.237 1.00 39.53 207 LEU A O 1
ATOM 1517 N N . GLU A 1 208 ? 12.746 -0.315 33.867 1.00 38.03 208 GLU A N 1
ATOM 1518 C CA . GLU A 1 208 ? 12.986 0.729 32.862 1.00 38.03 208 GLU A CA 1
ATOM 1519 C C . GLU A 1 208 ? 11.707 1.048 32.068 1.00 38.03 208 GLU A C 1
ATOM 1521 O O . GLU A 1 208 ? 11.368 2.220 31.887 1.00 38.03 208 GLU A O 1
ATOM 1526 N N . LEU A 1 209 ? 10.910 0.027 31.727 1.00 38.94 209 LEU A N 1
ATOM 1527 C CA . LEU A 1 209 ? 9.570 0.193 31.147 1.00 38.94 209 LEU A CA 1
ATOM 1528 C C . LEU A 1 209 ? 8.623 0.947 32.092 1.00 38.94 209 LEU A C 1
ATOM 1530 O O . LEU A 1 209 ? 7.847 1.798 31.653 1.00 38.94 209 LEU A O 1
ATOM 1534 N N . GLY A 1 210 ? 8.707 0.687 33.399 1.00 39.69 210 GLY A N 1
ATOM 1535 C CA . GLY A 1 210 ? 7.962 1.433 34.415 1.00 39.69 210 GLY A CA 1
ATOM 1536 C C . GLY A 1 210 ? 8.354 2.914 34.479 1.00 39.69 210 GLY A C 1
ATOM 1537 O O . GLY A 1 210 ? 7.485 3.778 34.619 1.00 39.69 210 GLY A O 1
ATOM 1538 N N . ARG A 1 211 ? 9.646 3.237 34.321 1.00 42.03 211 ARG A N 1
ATOM 1539 C CA . ARG A 1 211 ? 10.137 4.626 34.268 1.00 42.03 211 ARG A CA 1
ATOM 1540 C C . ARG A 1 211 ? 9.685 5.356 33.008 1.00 42.03 211 ARG A C 1
ATOM 1542 O O . ARG A 1 211 ? 9.249 6.501 33.108 1.00 42.03 211 ARG A O 1
ATOM 1549 N N . GLN A 1 212 ? 9.768 4.710 31.849 1.00 39.56 212 GLN A N 1
ATOM 1550 C CA . GLN A 1 212 ? 9.392 5.317 30.570 1.00 39.56 212 GLN A CA 1
ATOM 1551 C C . GLN A 1 212 ? 7.878 5.545 30.476 1.00 39.56 212 GLN A C 1
ATOM 1553 O O . GLN A 1 212 ? 7.460 6.639 30.101 1.00 39.56 212 GLN A O 1
ATOM 1558 N N . ARG A 1 213 ? 7.057 4.589 30.943 1.00 42.66 213 ARG A N 1
ATOM 1559 C CA . ARG A 1 213 ? 5.599 4.769 31.087 1.00 42.66 213 ARG A CA 1
ATOM 1560 C C . ARG A 1 213 ? 5.247 5.913 32.040 1.00 42.66 213 ARG A C 1
ATOM 1562 O O . ARG A 1 213 ? 4.404 6.734 31.712 1.00 42.66 213 ARG A O 1
ATOM 1569 N N . SER A 1 214 ? 5.951 6.030 33.167 1.00 43.62 214 SER A N 1
ATOM 1570 C CA . SER A 1 214 ? 5.717 7.087 34.164 1.00 43.62 214 SER A CA 1
ATOM 1571 C C . SER A 1 214 ? 6.013 8.502 33.641 1.00 43.62 214 SER A C 1
ATOM 1573 O O . SER A 1 214 ? 5.241 9.425 33.894 1.00 43.62 214 SER A O 1
ATOM 1575 N N . VAL A 1 215 ? 7.086 8.691 32.861 1.00 49.94 215 VAL A N 1
ATOM 1576 C CA . VAL A 1 215 ? 7.400 9.994 32.234 1.00 49.94 215 VAL A CA 1
ATOM 1577 C C . VAL A 1 215 ? 6.348 10.372 31.186 1.00 49.94 215 VAL A C 1
ATOM 1579 O O . VAL A 1 215 ? 5.974 11.538 31.063 1.00 49.94 215 VAL A O 1
ATOM 1582 N N . LEU A 1 216 ? 5.833 9.389 30.453 1.00 49.56 216 LEU A N 1
ATOM 1583 C CA . LEU A 1 216 ? 4.870 9.603 29.379 1.00 49.56 216 LEU A CA 1
ATOM 1584 C C . LEU A 1 216 ? 3.439 9.808 29.904 1.00 49.56 216 LEU A C 1
ATOM 1586 O O . LEU A 1 216 ? 2.731 10.678 29.402 1.00 49.56 216 LEU A O 1
ATOM 1590 N N . ASP A 1 217 ? 3.049 9.127 30.984 1.00 51.53 217 ASP A N 1
ATOM 1591 C CA . ASP A 1 217 ? 1.778 9.349 31.689 1.00 51.53 217 ASP A CA 1
ATOM 1592 C C . ASP A 1 217 ? 1.651 10.789 32.210 1.00 51.53 217 ASP A C 1
ATOM 1594 O O . ASP A 1 217 ? 0.573 11.388 32.141 1.00 51.53 217 ASP A O 1
ATOM 1598 N N . VAL A 1 218 ? 2.761 11.381 32.670 1.00 52.06 218 VAL A N 1
ATOM 1599 C CA . VAL A 1 218 ? 2.810 12.793 33.087 1.00 52.06 218 VAL A CA 1
ATOM 1600 C C . VAL A 1 218 ? 2.513 13.719 31.902 1.00 52.06 218 VAL A C 1
ATOM 1602 O O . VAL A 1 218 ? 1.681 14.618 32.021 1.00 52.06 218 VAL A O 1
ATOM 1605 N N . HIS A 1 219 ? 3.097 13.459 30.731 1.00 57.78 219 HIS A N 1
ATOM 1606 C CA . HIS A 1 219 ? 2.833 14.253 29.529 1.00 57.78 219 HIS A CA 1
ATOM 1607 C C . HIS A 1 219 ? 1.444 13.995 28.926 1.00 57.78 219 HIS A C 1
ATOM 1609 O O . HIS A 1 219 ? 0.808 14.924 28.436 1.00 57.78 219 HIS A O 1
ATOM 1615 N N . LEU A 1 220 ? 0.910 12.774 29.003 1.00 56.91 220 LEU A N 1
ATOM 1616 C CA . LEU A 1 220 ? -0.456 12.462 28.570 1.00 56.91 220 LEU A CA 1
ATOM 1617 C C . LEU A 1 220 ? -1.506 13.154 29.445 1.00 56.91 220 LEU A C 1
ATOM 1619 O O . LEU A 1 220 ? -2.529 13.602 28.921 1.00 56.91 220 LEU A O 1
ATOM 1623 N N . ALA A 1 221 ? -1.256 13.290 30.749 1.00 63.66 221 ALA A N 1
ATOM 1624 C CA . ALA A 1 221 ? -2.111 14.061 31.648 1.00 63.66 221 ALA A CA 1
ATOM 1625 C C . ALA A 1 221 ? -2.100 15.562 31.299 1.00 63.66 221 ALA A C 1
ATOM 1627 O O . ALA A 1 221 ? -3.162 16.185 31.227 1.00 63.66 221 ALA A O 1
ATOM 1628 N N . GLU A 1 222 ? -0.929 16.131 30.998 1.00 60.47 222 GLU A N 1
ATOM 1629 C CA . GLU A 1 222 ? -0.790 17.519 30.530 1.00 60.47 222 GLU A CA 1
ATOM 1630 C C . GLU A 1 222 ? -1.458 17.740 29.163 1.00 60.47 222 GLU A C 1
ATOM 1632 O O . GLU A 1 222 ? -2.142 18.745 28.954 1.00 60.47 222 GLU A O 1
ATOM 1637 N N . LEU A 1 223 ? -1.337 16.782 28.240 1.00 60.50 223 LEU A N 1
ATOM 1638 C CA . LEU A 1 223 ? -1.998 16.831 26.934 1.00 60.50 223 LEU A CA 1
ATOM 1639 C C . LEU A 1 223 ? -3.517 16.645 27.055 1.00 60.50 223 LEU A C 1
ATOM 1641 O O . LEU A 1 223 ? -4.263 17.255 26.289 1.00 60.50 223 LEU A O 1
ATOM 1645 N N . ALA A 1 224 ? -4.004 15.864 28.023 1.00 65.12 224 ALA A N 1
ATOM 1646 C CA . ALA A 1 224 ? -5.429 15.745 28.323 1.00 65.12 224 ALA A CA 1
ATOM 1647 C C . ALA A 1 224 ? -6.001 17.049 28.904 1.00 65.12 224 ALA A C 1
ATOM 1649 O O . ALA A 1 224 ? -7.079 17.475 28.485 1.00 65.12 224 ALA A O 1
ATOM 1650 N N . ASP A 1 225 ? -5.274 17.725 29.799 1.00 71.81 225 ASP A N 1
ATOM 1651 C CA . ASP A 1 225 ? -5.639 19.062 30.286 1.00 71.81 225 ASP A CA 1
ATOM 1652 C C . ASP A 1 225 ? -5.624 20.087 29.140 1.00 71.81 225 ASP A C 1
ATOM 1654 O O . ASP A 1 225 ? -6.610 20.800 28.933 1.00 71.81 225 ASP A O 1
ATOM 1658 N N . LEU A 1 226 ? -4.584 20.082 28.299 1.00 68.88 226 LEU A N 1
ATOM 1659 C CA . LEU A 1 226 ? -4.505 20.926 27.105 1.00 68.88 226 LEU A CA 1
ATOM 1660 C C . LEU A 1 226 ? -5.687 20.672 26.159 1.00 68.88 226 LEU A C 1
ATOM 1662 O O . LEU A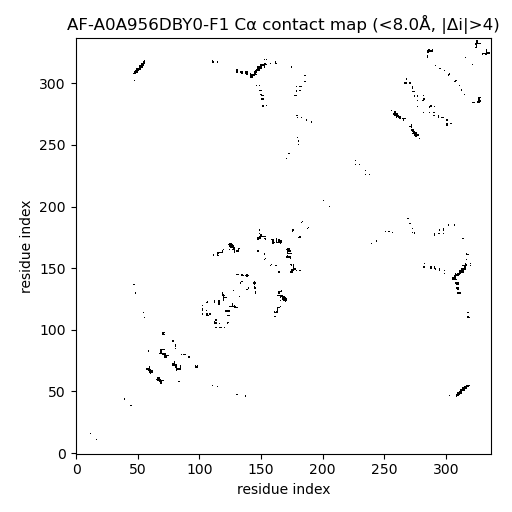 1 226 ? -6.324 21.617 25.693 1.00 68.88 226 LEU A O 1
ATOM 1666 N N . ARG A 1 227 ? -6.066 19.407 25.944 1.00 66.62 227 ARG A N 1
ATOM 1667 C CA . ARG A 1 227 ? -7.233 19.011 25.142 1.00 66.62 227 ARG A CA 1
ATOM 1668 C C . ARG A 1 227 ? -8.517 19.674 25.634 1.00 66.62 227 ARG A C 1
ATOM 1670 O O . ARG A 1 227 ? -9.331 20.088 24.803 1.00 66.62 227 ARG A O 1
ATOM 1677 N N . THR A 1 228 ? -8.710 19.818 26.948 1.00 79.00 228 THR A N 1
ATOM 1678 C CA . THR A 1 228 ? -9.900 20.489 27.506 1.00 79.00 228 THR A CA 1
ATOM 1679 C C . THR A 1 228 ? -9.938 21.990 27.204 1.00 79.00 228 THR A C 1
ATOM 1681 O O . THR A 1 228 ? -11.026 22.546 27.051 1.00 79.00 228 THR A O 1
ATOM 1684 N N . ARG A 1 229 ? -8.770 22.616 27.015 1.00 75.00 229 ARG A N 1
ATOM 1685 C CA . ARG A 1 229 ? -8.593 24.059 26.771 1.00 75.00 229 ARG A CA 1
ATOM 1686 C C . ARG A 1 229 ? -8.581 24.445 25.286 1.00 75.00 229 ARG A C 1
ATOM 1688 O O . ARG A 1 229 ? -8.700 25.624 24.968 1.00 75.00 229 ARG A O 1
ATOM 1695 N N . LEU A 1 230 ? -8.455 23.473 24.378 1.00 73.19 230 LEU A N 1
ATOM 1696 C CA . LEU A 1 230 ? -8.431 23.692 22.927 1.00 73.19 230 LEU A CA 1
ATOM 1697 C C . LEU A 1 230 ? -9.832 23.769 22.291 1.00 73.19 230 LEU A C 1
ATOM 1699 O O . LEU A 1 230 ? -10.761 23.062 22.693 1.00 73.19 230 LEU A O 1
ATOM 1703 N N . GLY A 1 231 ? -9.953 24.595 21.244 1.00 77.00 231 GLY A N 1
ATOM 1704 C CA . GLY A 1 231 ? -11.122 24.675 20.363 1.00 77.00 231 GLY A CA 1
ATOM 1705 C C . GLY A 1 231 ? -11.293 23.432 19.479 1.00 77.00 231 GLY A C 1
ATOM 1706 O O . GLY A 1 231 ? -10.432 22.558 19.416 1.00 77.00 231 GLY A O 1
ATOM 1707 N N . GLY A 1 232 ? -12.433 23.311 18.790 1.00 64.12 232 GLY A N 1
ATOM 1708 C CA . GLY A 1 232 ? -12.801 22.076 18.080 1.00 64.12 232 GLY A CA 1
ATOM 1709 C C . GLY A 1 232 ? -11.864 21.667 16.932 1.00 64.12 232 GLY A C 1
ATOM 1710 O O . GLY A 1 232 ? -11.757 20.478 16.634 1.00 64.12 232 GLY A O 1
ATOM 1711 N N . ALA A 1 233 ? -11.183 22.615 16.282 1.00 50.22 233 ALA A N 1
ATOM 1712 C CA . ALA A 1 233 ? -10.237 22.319 15.204 1.00 50.22 233 ALA A CA 1
ATOM 1713 C C . ALA A 1 233 ? -8.874 21.870 15.753 1.00 50.22 233 ALA A C 1
ATOM 1715 O O . ALA A 1 233 ? -8.307 20.888 15.275 1.00 50.22 233 ALA A O 1
ATOM 1716 N N . GLU A 1 234 ? -8.385 22.535 16.794 1.00 54.25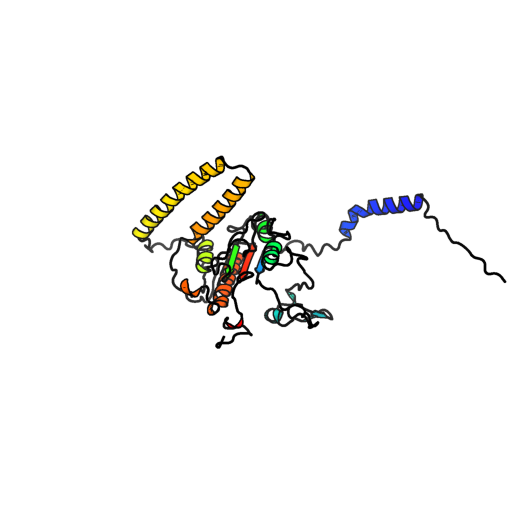 234 GLU A N 1
ATOM 1717 C CA . GLU A 1 234 ? -7.118 22.246 17.466 1.00 54.25 234 GLU A CA 1
ATOM 1718 C C . GLU A 1 234 ? -7.203 20.944 18.264 1.00 54.25 234 GLU A C 1
ATOM 1720 O O . GLU A 1 234 ? -6.273 20.142 18.240 1.00 54.25 234 GLU A O 1
ATOM 1725 N N . ARG A 1 235 ? -8.356 20.675 18.888 1.00 61.75 235 ARG A N 1
ATOM 1726 C CA . ARG A 1 235 ? -8.636 19.412 19.578 1.00 61.75 235 ARG A CA 1
ATOM 1727 C C . ARG A 1 235 ? -8.569 18.218 18.628 1.00 61.75 235 ARG A C 1
ATOM 1729 O O . ARG A 1 235 ? -7.999 17.202 18.992 1.00 61.75 235 ARG A O 1
ATOM 1736 N N . ARG A 1 236 ? -9.079 18.347 17.396 1.00 59.06 236 ARG A N 1
ATOM 1737 C CA . ARG A 1 236 ? -8.966 17.287 16.377 1.00 59.06 236 ARG A CA 1
ATOM 1738 C C . ARG A 1 236 ? -7.518 17.029 15.962 1.00 59.06 236 ARG A C 1
ATOM 1740 O O . ARG A 1 236 ? -7.133 15.875 15.845 1.00 59.06 236 ARG A O 1
ATOM 1747 N N . LYS A 1 237 ? -6.707 18.078 15.785 1.00 55.94 237 LYS A N 1
ATOM 1748 C CA . LYS A 1 237 ? -5.273 17.926 15.478 1.00 55.94 237 LYS A CA 1
ATOM 1749 C C . LYS A 1 237 ? -4.520 17.247 16.623 1.00 55.94 237 LYS A C 1
ATOM 1751 O O . LYS A 1 237 ? -3.717 16.356 16.371 1.00 55.94 237 LYS A O 1
ATOM 1756 N N . LEU A 1 238 ? -4.819 17.632 17.866 1.00 59.44 238 LEU A N 1
ATOM 1757 C CA . LEU A 1 238 ? -4.250 16.996 19.052 1.00 59.44 238 LEU A CA 1
ATOM 1758 C C . LEU A 1 238 ? -4.681 15.530 19.169 1.00 59.44 238 LEU A C 1
ATOM 1760 O O . LEU A 1 238 ? -3.848 14.690 19.474 1.00 59.44 238 LEU A O 1
ATOM 1764 N N . ASP A 1 239 ? -5.940 15.204 18.876 1.00 61.22 239 ASP A N 1
ATOM 1765 C CA . ASP A 1 239 ? -6.436 13.825 18.927 1.00 61.22 239 ASP A CA 1
ATOM 1766 C C . ASP A 1 239 ? -5.726 12.924 17.910 1.00 61.22 239 ASP A C 1
ATOM 1768 O O . ASP A 1 239 ? -5.354 11.801 18.243 1.00 61.22 239 ASP A O 1
ATOM 1772 N N . VAL A 1 240 ? -5.466 13.426 16.699 1.00 55.84 240 VAL A N 1
ATOM 1773 C CA . VAL A 1 240 ? -4.688 12.670 15.709 1.00 55.84 240 VAL A CA 1
ATOM 1774 C C . VAL A 1 240 ? -3.212 12.579 16.103 1.00 55.84 240 VAL A C 1
ATOM 1776 O O . VAL A 1 240 ? -2.595 11.532 15.923 1.00 55.84 240 VAL A O 1
ATOM 1779 N N . HIS A 1 241 ? -2.644 13.630 16.698 1.00 50.97 241 HIS A N 1
ATOM 1780 C CA . HIS A 1 241 ? -1.275 13.590 17.211 1.00 50.97 241 HIS A CA 1
ATOM 1781 C C . HIS A 1 241 ? -1.122 12.589 18.365 1.00 50.97 241 HIS A C 1
ATOM 1783 O O . HIS A 1 241 ? -0.161 11.829 18.384 1.00 50.97 241 HIS A O 1
ATOM 1789 N N . LEU A 1 242 ? -2.096 12.520 19.276 1.00 58.78 242 LEU A N 1
ATOM 1790 C CA . LEU A 1 242 ? -2.147 11.532 20.355 1.00 58.78 242 LEU A CA 1
ATOM 1791 C C . LEU A 1 242 ? -2.308 10.106 19.819 1.00 58.78 242 LEU A C 1
ATOM 1793 O O . LEU A 1 242 ? -1.700 9.187 20.359 1.00 58.78 242 LEU A O 1
ATOM 1797 N N . GLU A 1 243 ? -3.085 9.903 18.754 1.00 50.53 243 GLU A N 1
ATOM 1798 C CA . GLU A 1 243 ? -3.187 8.588 18.110 1.00 50.53 243 GLU A CA 1
ATOM 1799 C C . GLU A 1 243 ? -1.875 8.195 17.415 1.00 50.53 243 GLU A C 1
ATOM 1801 O O . GLU A 1 243 ? -1.418 7.059 17.546 1.00 50.53 243 GLU A O 1
ATOM 1806 N N . SER A 1 244 ? -1.209 9.149 16.756 1.00 44.56 244 SER A N 1
ATOM 1807 C CA . SER A 1 244 ? 0.126 8.950 16.187 1.00 44.56 244 SER A CA 1
ATOM 1808 C C . SER A 1 244 ? 1.158 8.640 17.277 1.00 44.56 244 SER A C 1
ATOM 1810 O O . SER A 1 244 ? 1.945 7.716 17.107 1.00 44.56 244 SER A O 1
ATOM 1812 N N . LEU A 1 245 ? 1.135 9.330 18.419 1.00 46.75 245 LEU A N 1
ATOM 1813 C CA . LEU A 1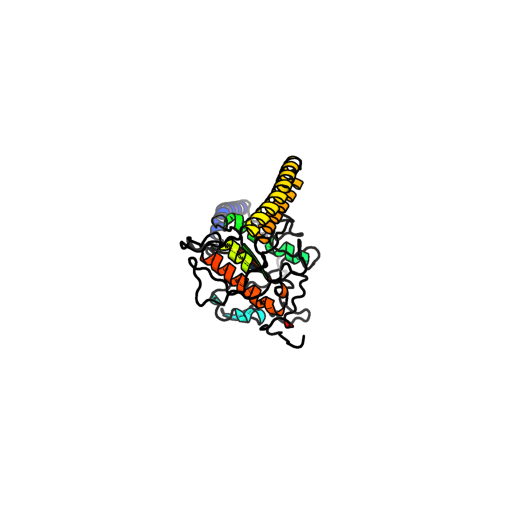 245 ? 2.024 9.043 19.551 1.00 46.75 245 LEU A CA 1
ATOM 1814 C C . LEU A 1 245 ? 1.756 7.660 20.149 1.00 46.75 245 LEU A C 1
ATOM 1816 O O . LEU A 1 245 ? 2.694 6.899 20.339 1.00 46.75 245 LEU A O 1
ATOM 1820 N N . ARG A 1 246 ? 0.490 7.261 20.313 1.00 52.66 246 ARG A N 1
ATOM 1821 C CA . ARG A 1 246 ? 0.120 5.899 20.748 1.00 52.66 246 ARG A CA 1
ATOM 1822 C C . ARG A 1 246 ? 0.505 4.813 19.747 1.00 52.66 246 ARG A C 1
ATOM 1824 O O . ARG A 1 246 ? 0.652 3.647 20.120 1.00 52.66 246 ARG A O 1
ATOM 1831 N N . SER A 1 247 ? 0.593 5.142 18.458 1.00 43.31 247 SER A N 1
ATOM 1832 C CA . SER A 1 247 ? 1.142 4.225 17.452 1.00 43.31 247 SER A CA 1
ATOM 1833 C C . SER A 1 247 ? 2.668 4.114 17.540 1.00 43.31 247 SER A C 1
ATOM 1835 O O . SER A 1 247 ? 3.194 3.024 17.335 1.00 43.31 247 SER A O 1
ATOM 1837 N N . VAL A 1 248 ? 3.357 5.192 17.936 1.00 41.75 248 VAL A N 1
ATOM 1838 C CA . VAL A 1 248 ? 4.810 5.222 18.167 1.00 41.75 248 VAL A CA 1
ATOM 1839 C C . VAL A 1 248 ? 5.190 4.572 19.508 1.00 41.75 248 VAL A C 1
ATOM 1841 O O . VAL A 1 248 ? 6.173 3.850 19.577 1.00 41.75 248 VAL A O 1
ATOM 1844 N N . GLU A 1 249 ? 4.393 4.708 20.565 1.00 43.78 249 GLU A N 1
ATOM 1845 C CA . GLU A 1 249 ? 4.596 3.986 21.837 1.00 43.78 249 GLU A CA 1
ATOM 1846 C C . GLU A 1 249 ? 4.551 2.469 21.643 1.00 43.78 249 GLU A C 1
ATOM 1848 O O . GLU A 1 249 ? 5.450 1.758 22.074 1.00 43.78 249 GLU A O 1
ATOM 1853 N N . ARG A 1 250 ? 3.562 1.975 20.885 1.00 44.81 250 ARG A N 1
ATOM 1854 C CA . ARG A 1 250 ? 3.494 0.560 20.478 1.00 44.81 250 ARG A CA 1
ATOM 1855 C C . ARG A 1 250 ? 4.646 0.146 19.558 1.00 44.81 250 ARG A C 1
ATOM 1857 O O . ARG A 1 250 ? 4.852 -1.043 19.335 1.00 44.81 250 ARG A O 1
ATOM 1864 N N . SER A 1 251 ? 5.357 1.119 18.992 1.00 37.22 251 SER A N 1
ATOM 1865 C CA . SER A 1 251 ? 6.491 0.910 18.104 1.00 37.22 251 SER A CA 1
ATOM 1866 C C . SER A 1 251 ? 7.817 0.794 18.839 1.00 37.22 251 SER A C 1
ATOM 1868 O O . SER A 1 251 ? 8.642 -0.039 18.471 1.00 37.22 251 SER A O 1
ATOM 1870 N N . LEU A 1 252 ? 7.981 1.544 19.922 1.00 37.28 252 LEU A N 1
ATOM 1871 C CA . LEU A 1 252 ? 9.209 1.586 20.709 1.00 37.28 252 LEU A CA 1
ATOM 1872 C C . LEU A 1 252 ? 9.379 0.392 21.667 1.00 37.28 252 LEU A C 1
ATOM 1874 O O . LEU A 1 252 ? 10.444 0.240 22.252 1.00 37.28 252 LEU A O 1
ATOM 1878 N N . ASP A 1 253 ? 8.376 -0.481 21.792 1.00 42.22 253 ASP A N 1
ATOM 1879 C CA . ASP A 1 253 ? 8.356 -1.568 22.783 1.00 42.22 253 ASP A CA 1
ATOM 1880 C C . ASP A 1 253 ? 9.287 -2.769 22.488 1.00 42.22 253 ASP A C 1
ATOM 1882 O O . ASP A 1 253 ? 9.336 -3.691 23.302 1.00 42.22 253 ASP A O 1
ATOM 1886 N N . ARG A 1 254 ? 10.045 -2.825 21.377 1.00 40.78 254 ARG A N 1
ATOM 1887 C CA . ARG A 1 254 ? 10.992 -3.941 21.130 1.00 40.78 254 ARG A CA 1
ATOM 1888 C C . ARG A 1 254 ? 12.249 -3.515 20.372 1.00 40.78 254 ARG A C 1
ATOM 1890 O O . ARG A 1 254 ? 12.237 -3.394 19.150 1.00 40.78 254 ARG A O 1
ATOM 1897 N N . THR A 1 255 ? 13.342 -3.367 21.111 1.00 36.44 255 THR A N 1
ATOM 1898 C CA . THR A 1 255 ? 14.713 -3.339 20.592 1.00 36.44 255 THR A CA 1
ATOM 1899 C C . THR A 1 255 ? 15.163 -4.772 20.281 1.00 36.44 255 THR A C 1
ATOM 1901 O O . THR A 1 255 ? 14.997 -5.654 21.120 1.00 36.44 255 THR A O 1
ATOM 1904 N N . GLU A 1 256 ? 15.705 -4.978 19.078 1.00 38.22 256 GLU A N 1
ATOM 1905 C CA . GLU A 1 256 ? 16.382 -6.190 18.584 1.00 38.22 256 GLU A CA 1
ATOM 1906 C C . GLU A 1 256 ? 15.616 -7.518 18.747 1.00 38.22 256 GLU A C 1
ATOM 1908 O O . GLU A 1 256 ? 15.752 -8.262 19.718 1.00 38.22 256 GLU A O 1
ATOM 1913 N N . MET A 1 257 ? 14.841 -7.875 17.719 1.00 43.44 257 MET A N 1
ATOM 1914 C CA . MET A 1 257 ? 14.325 -9.238 17.567 1.00 43.44 257 MET A CA 1
ATOM 1915 C C . MET A 1 257 ? 15.292 -10.085 16.719 1.00 43.44 257 MET A C 1
ATOM 1917 O O . MET A 1 257 ? 15.615 -9.678 15.600 1.00 43.44 257 MET A O 1
ATOM 1921 N N . PRO A 1 258 ? 15.737 -11.263 17.193 1.00 39.81 258 PRO A N 1
ATOM 1922 C CA . PRO A 1 258 ? 16.640 -12.121 16.430 1.00 39.81 258 PRO A CA 1
ATOM 1923 C C . PRO A 1 258 ? 15.985 -12.606 15.121 1.00 39.81 258 PRO A C 1
ATOM 1925 O O . PRO A 1 258 ? 14.759 -12.744 15.070 1.00 39.81 258 PRO A O 1
ATOM 1928 N N . PRO A 1 259 ? 16.778 -12.876 14.067 1.00 40.25 259 PRO A N 1
ATOM 1929 C CA . PRO A 1 259 ? 16.269 -13.374 12.790 1.00 40.25 259 PRO A CA 1
ATOM 1930 C C . PRO A 1 259 ? 15.529 -14.709 12.973 1.00 40.25 259 PRO A C 1
ATOM 1932 O O . PRO A 1 259 ? 16.026 -15.616 13.647 1.00 40.25 259 PRO A O 1
ATOM 1935 N N . VAL A 1 260 ? 14.338 -14.832 12.378 1.00 49.66 260 VAL A N 1
ATOM 1936 C CA . VAL A 1 260 ? 13.488 -16.033 12.475 1.00 49.66 260 VAL A CA 1
ATOM 1937 C C . VAL A 1 260 ? 13.678 -16.894 11.217 1.00 49.66 260 VAL A C 1
ATOM 1939 O O . VAL A 1 260 ? 13.520 -16.378 10.109 1.00 49.66 260 VAL A O 1
ATOM 1942 N N . PRO A 1 261 ? 14.011 -18.197 11.340 1.00 43.12 261 PRO A N 1
ATOM 1943 C CA . PRO A 1 261 ? 14.198 -19.068 10.180 1.00 43.12 261 PRO A CA 1
ATOM 1944 C C . PRO A 1 261 ? 12.878 -19.318 9.420 1.00 43.12 261 PRO A C 1
ATOM 1946 O O . PRO A 1 261 ? 11.812 -19.365 10.040 1.00 43.12 261 PRO A O 1
ATOM 1949 N N . PRO A 1 262 ? 12.926 -19.524 8.088 1.00 43.78 262 PRO A N 1
ATOM 1950 C CA . PRO A 1 262 ? 11.729 -19.677 7.263 1.00 43.78 262 PRO A CA 1
ATOM 1951 C C . PRO A 1 262 ? 10.946 -20.967 7.601 1.00 43.78 262 PRO A C 1
ATOM 1953 O O . PRO A 1 262 ? 11.549 -22.041 7.687 1.00 43.78 262 PRO A O 1
ATOM 1956 N N . PRO A 1 263 ? 9.612 -20.907 7.794 1.00 50.97 263 PRO A N 1
ATOM 1957 C CA . PRO A 1 263 ? 8.795 -22.059 8.161 1.00 50.97 263 PRO A CA 1
ATOM 1958 C C . PRO A 1 263 ? 8.288 -22.851 6.942 1.00 50.97 263 PRO A C 1
ATOM 1960 O O . PRO A 1 263 ? 8.194 -22.340 5.832 1.00 50.97 263 PRO A O 1
ATOM 1963 N N . THR A 1 264 ? 7.897 -24.110 7.171 1.00 51.94 264 THR A N 1
ATOM 1964 C CA . THR A 1 264 ? 7.325 -25.024 6.161 1.00 51.94 264 THR A CA 1
ATOM 1965 C C . THR A 1 264 ? 5.789 -24.976 6.063 1.00 51.94 264 THR A C 1
ATOM 1967 O O . THR A 1 264 ? 5.229 -25.494 5.100 1.00 51.94 264 THR A O 1
ATOM 1970 N N . SER A 1 265 ? 5.103 -24.352 7.032 1.00 60.69 265 SER A N 1
ATOM 1971 C CA . SER A 1 265 ? 3.661 -24.037 7.026 1.00 60.69 265 SER A CA 1
ATOM 1972 C C . SER A 1 265 ? 3.317 -23.036 8.143 1.00 60.69 265 SER A C 1
ATOM 1974 O O . SER A 1 265 ? 3.927 -23.112 9.211 1.00 60.69 265 SER A O 1
ATOM 1976 N N . SER A 1 266 ? 2.334 -22.152 7.938 1.00 68.00 266 SER A N 1
ATOM 1977 C CA . SER A 1 266 ? 1.780 -21.236 8.955 1.00 68.00 266 SER A CA 1
ATOM 1978 C C . SER A 1 266 ? 0.260 -21.406 9.087 1.00 68.00 266 SER A C 1
ATOM 1980 O O . SER A 1 266 ? -0.417 -21.811 8.137 1.00 68.00 266 SER A O 1
ATOM 1982 N N . SER A 1 267 ? -0.290 -21.145 10.275 1.00 77.06 267 SER A N 1
ATOM 1983 C CA . SER A 1 267 ? -1.737 -21.201 10.538 1.00 77.06 267 SER A CA 1
ATOM 1984 C C . SER A 1 267 ? -2.159 -20.117 11.529 1.00 77.06 267 SER A C 1
ATOM 1986 O O . SER A 1 267 ? -1.314 -19.448 12.108 1.00 77.06 267 SER A O 1
ATOM 1988 N N . CYS A 1 268 ? -3.460 -19.947 11.761 1.00 78.81 268 CYS A N 1
ATOM 1989 C CA . CYS A 1 268 ? -3.932 -18.959 12.735 1.00 78.81 268 CYS A CA 1
ATOM 1990 C C . CYS A 1 268 ? -3.645 -19.337 14.190 1.00 78.81 268 CYS A C 1
ATOM 1992 O O . CYS A 1 268 ? -3.573 -18.443 15.021 1.00 78.81 268 CYS A O 1
ATOM 1994 N N . ASP A 1 269 ? -3.453 -20.626 14.481 1.00 74.25 269 ASP A N 1
ATOM 1995 C CA . ASP A 1 269 ? -3.108 -21.123 15.820 1.00 74.25 269 ASP A CA 1
ATOM 1996 C C . ASP A 1 269 ? -1.585 -21.228 16.034 1.00 74.25 269 ASP A C 1
ATOM 1998 O O . ASP A 1 269 ? -1.118 -21.419 17.152 1.00 74.25 269 ASP A O 1
ATOM 2002 N N . ASP A 1 270 ? -0.811 -21.113 14.955 1.00 78.19 270 ASP A N 1
ATOM 2003 C CA . ASP A 1 270 ? 0.655 -21.112 14.939 1.00 78.19 270 ASP A CA 1
ATOM 2004 C C . ASP A 1 270 ? 1.118 -20.169 13.815 1.00 78.19 270 ASP A C 1
ATOM 2006 O O . ASP A 1 270 ? 1.528 -20.628 12.734 1.00 78.19 270 ASP A O 1
ATOM 2010 N N . PRO A 1 271 ? 0.923 -18.847 13.996 1.00 79.56 271 PRO A N 1
ATOM 2011 C CA . PRO A 1 271 ? 1.343 -17.863 13.015 1.00 79.56 271 PRO A CA 1
ATOM 2012 C C . PRO A 1 271 ? 2.868 -17.821 12.997 1.00 79.56 271 PRO A C 1
ATOM 2014 O O . PRO A 1 271 ? 3.523 -17.916 14.037 1.00 79.56 271 PRO A O 1
ATOM 2017 N N . ARG A 1 272 ? 3.460 -17.669 11.812 1.00 82.38 272 ARG A N 1
ATOM 2018 C CA . ARG A 1 272 ? 4.921 -17.650 11.659 1.00 82.38 272 ARG A CA 1
ATOM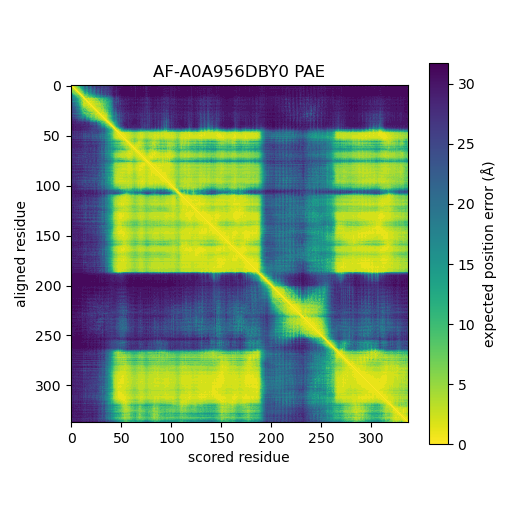 2019 C C . ARG A 1 272 ? 5.344 -16.631 10.618 1.00 82.38 272 ARG A C 1
ATOM 2021 O O . ARG A 1 272 ? 4.676 -16.478 9.599 1.00 82.38 272 ARG A O 1
ATOM 2028 N N . LEU A 1 273 ? 6.481 -15.988 10.855 1.00 85.38 273 LEU A N 1
ATOM 2029 C CA . LEU A 1 273 ? 7.079 -15.020 9.942 1.00 85.38 273 LEU A CA 1
ATOM 2030 C C . LEU A 1 273 ? 8.496 -15.460 9.569 1.00 85.38 273 LEU A C 1
ATOM 2032 O O . LEU A 1 273 ? 9.340 -15.618 10.448 1.00 85.38 273 LEU A O 1
ATOM 2036 N N . ALA A 1 274 ? 8.752 -15.631 8.273 1.00 81.88 274 ALA A N 1
ATOM 2037 C CA . ALA A 1 274 ? 10.100 -15.773 7.736 1.00 81.88 274 ALA A CA 1
ATOM 2038 C C . ALA A 1 274 ? 10.695 -14.381 7.519 1.00 81.88 274 ALA A C 1
ATOM 2040 O O . ALA A 1 274 ? 10.362 -13.715 6.543 1.00 81.88 274 ALA A O 1
ATOM 2041 N N . TYR A 1 275 ? 11.544 -13.919 8.431 1.00 85.19 275 TYR A N 1
ATOM 2042 C CA . TYR A 1 275 ? 12.170 -12.609 8.286 1.00 85.19 275 TYR A CA 1
ATOM 2043 C C . TYR A 1 275 ? 13.487 -12.546 9.055 1.00 85.19 275 TYR A C 1
ATOM 2045 O O . TYR A 1 275 ? 13.528 -12.742 10.273 1.00 85.19 275 TYR A O 1
ATOM 2053 N N . ASP A 1 276 ? 14.566 -12.275 8.324 1.00 81.56 276 ASP A N 1
ATOM 2054 C CA . ASP A 1 276 ? 15.947 -12.333 8.805 1.00 81.56 276 ASP A CA 1
ATOM 2055 C C . ASP A 1 276 ? 16.733 -11.027 8.588 1.00 81.56 276 ASP A C 1
ATOM 2057 O O . ASP A 1 276 ? 17.956 -11.004 8.710 1.00 81.56 276 ASP A O 1
ATOM 2061 N N . VAL A 1 277 ? 16.042 -9.931 8.268 1.00 84.25 277 VAL A N 1
ATOM 2062 C CA . VAL A 1 277 ? 16.659 -8.620 8.031 1.00 84.25 277 VAL A CA 1
ATOM 2063 C C . VAL A 1 277 ? 16.849 -7.883 9.359 1.00 84.25 277 VAL A C 1
ATOM 2065 O O . VAL A 1 277 ? 15.921 -7.791 10.168 1.00 84.25 277 VAL A O 1
ATOM 2068 N N . SER A 1 278 ? 18.057 -7.357 9.581 1.00 86.69 278 SER A N 1
ATOM 2069 C CA . SER A 1 278 ? 18.401 -6.601 10.790 1.00 86.69 278 SER A CA 1
ATOM 2070 C C . SER A 1 278 ? 17.887 -5.160 10.728 1.00 86.69 278 SER A C 1
ATOM 2072 O O . SER A 1 278 ? 17.580 -4.644 9.652 1.00 86.69 278 SER A O 1
ATOM 2074 N N . ASP A 1 279 ? 17.823 -4.483 11.874 1.00 84.19 279 ASP A N 1
ATOM 2075 C CA . ASP A 1 279 ? 17.373 -3.088 11.930 1.00 84.19 279 ASP A CA 1
ATOM 2076 C C . ASP A 1 279 ? 18.313 -2.134 11.180 1.00 84.19 279 ASP A C 1
ATOM 2078 O O . ASP A 1 279 ? 17.853 -1.195 10.530 1.00 84.19 279 ASP A O 1
ATOM 2082 N N . GLU A 1 280 ? 19.616 -2.412 11.197 1.00 84.81 280 GLU A N 1
ATOM 2083 C CA . GLU A 1 280 ? 20.652 -1.606 10.541 1.00 84.81 280 GLU A CA 1
ATOM 2084 C C . GLU A 1 280 ? 20.535 -1.666 9.018 1.00 84.81 280 GLU A C 1
ATOM 2086 O O . GLU A 1 280 ? 20.767 -0.673 8.332 1.00 84.81 280 GLU A O 1
ATOM 2091 N N . THR A 1 281 ? 20.162 -2.834 8.492 1.00 88.25 281 THR A N 1
ATOM 2092 C CA . THR A 1 281 ? 20.120 -3.109 7.049 1.00 88.25 281 THR A CA 1
ATOM 2093 C C . THR A 1 281 ? 18.726 -2.923 6.452 1.00 88.25 281 THR A C 1
ATOM 2095 O O . THR A 1 281 ? 18.580 -2.936 5.233 1.00 88.25 281 THR A O 1
ATOM 2098 N N . ARG A 1 282 ? 17.688 -2.693 7.273 1.00 88.69 282 ARG A N 1
ATOM 2099 C CA . ARG A 1 282 ? 16.275 -2.625 6.843 1.00 88.69 282 ARG A CA 1
ATOM 2100 C C . ARG A 1 282 ? 16.010 -1.608 5.730 1.00 88.69 282 ARG A C 1
ATOM 2102 O O . ARG A 1 282 ? 15.074 -1.775 4.955 1.00 88.69 282 ARG A O 1
ATOM 2109 N N . PHE A 1 283 ? 16.813 -0.559 5.624 1.00 90.56 283 PHE A N 1
ATOM 2110 C CA . PHE A 1 283 ? 16.648 0.469 4.594 1.00 90.56 283 PHE A CA 1
ATOM 2111 C C . PHE A 1 283 ? 17.599 0.317 3.397 1.00 90.56 283 PHE A C 1
ATOM 2113 O O . PHE A 1 283 ? 17.634 1.188 2.532 1.00 90.56 283 PHE A O 1
ATOM 2120 N N . GLU A 1 284 ? 18.350 -0.782 3.304 1.00 90.38 284 GLU A N 1
ATOM 2121 C CA . GLU A 1 284 ? 19.164 -1.081 2.126 1.00 90.38 284 GLU A CA 1
ATOM 2122 C C . GLU A 1 284 ? 18.299 -1.584 0.963 1.00 90.38 284 GLU A C 1
ATOM 2124 O O . GLU A 1 284 ? 17.439 -2.451 1.128 1.00 90.38 284 GLU A O 1
ATOM 2129 N N . ALA A 1 285 ? 18.560 -1.106 -0.255 1.00 88.12 285 ALA A N 1
ATOM 2130 C CA . ALA A 1 285 ? 17.832 -1.561 -1.445 1.00 88.12 285 ALA A CA 1
ATOM 2131 C C . ALA A 1 285 ? 17.952 -3.084 -1.671 1.00 88.12 285 ALA A C 1
ATOM 2133 O O . ALA A 1 285 ? 17.015 -3.721 -2.153 1.00 88.12 285 ALA A O 1
ATOM 2134 N N . SER A 1 286 ? 19.075 -3.677 -1.247 1.00 88.31 286 SER A N 1
ATOM 2135 C CA . SER A 1 286 ? 19.372 -5.111 -1.350 1.00 88.31 286 SER A CA 1
ATOM 2136 C C . SER A 1 286 ? 18.347 -6.003 -0.638 1.00 88.31 286 SER A C 1
ATOM 2138 O O . SER A 1 286 ? 18.164 -7.161 -1.015 1.00 88.31 286 SER A O 1
ATOM 2140 N N . VAL A 1 287 ? 17.666 -5.475 0.385 1.00 91.00 287 VAL A N 1
ATOM 2141 C CA . VAL A 1 287 ? 16.716 -6.223 1.218 1.00 91.00 287 VAL A CA 1
ATOM 2142 C C . VAL A 1 287 ? 15.263 -5.809 1.006 1.00 91.00 287 VAL A C 1
ATOM 2144 O O . VAL A 1 287 ? 14.378 -6.404 1.620 1.00 91.00 287 VAL A O 1
ATOM 2147 N N . PHE A 1 288 ? 14.997 -4.844 0.118 1.00 92.25 288 PHE A N 1
ATOM 2148 C CA . PHE A 1 288 ? 13.651 -4.329 -0.148 1.00 92.25 288 PHE A CA 1
ATOM 2149 C C . PHE A 1 288 ? 12.652 -5.448 -0.477 1.00 92.25 288 PHE A C 1
ATOM 2151 O O . PHE A 1 288 ? 11.585 -5.511 0.130 1.00 92.25 288 PHE A O 1
ATOM 2158 N N . GLY A 1 289 ? 13.025 -6.365 -1.380 1.00 89.88 289 GLY A N 1
ATOM 2159 C CA . GLY A 1 289 ? 12.178 -7.500 -1.763 1.00 89.88 289 GLY A CA 1
ATOM 2160 C C . GLY A 1 289 ? 11.818 -8.391 -0.573 1.00 89.88 289 GLY A C 1
ATOM 2161 O O . GLY A 1 289 ? 10.648 -8.674 -0.354 1.00 89.88 289 GLY A O 1
ATOM 2162 N N . ARG A 1 290 ? 12.798 -8.722 0.281 1.00 90.81 290 ARG A N 1
ATOM 2163 C CA . ARG A 1 290 ? 12.569 -9.542 1.485 1.00 90.81 290 ARG A CA 1
ATOM 2164 C C . ARG A 1 290 ? 11.639 -8.868 2.494 1.00 90.81 290 ARG A C 1
ATOM 2166 O O . ARG A 1 290 ? 10.846 -9.543 3.142 1.00 90.81 290 ARG A O 1
ATOM 2173 N N . ILE A 1 291 ? 11.730 -7.546 2.640 1.00 93.94 291 ILE A N 1
ATOM 2174 C CA . ILE A 1 291 ? 10.822 -6.785 3.510 1.00 93.94 291 ILE A CA 1
ATOM 2175 C C . ILE A 1 291 ? 9.415 -6.794 2.930 1.00 93.94 291 ILE A C 1
ATOM 2177 O O . ILE A 1 291 ? 8.457 -7.037 3.660 1.00 93.94 291 ILE A O 1
ATOM 2181 N N . LEU A 1 292 ? 9.288 -6.544 1.628 1.00 93.94 292 LEU A N 1
ATOM 2182 C CA . LEU A 1 292 ? 8.005 -6.538 0.944 1.00 93.94 292 LEU A CA 1
ATOM 2183 C C . LEU A 1 292 ? 7.313 -7.906 1.035 1.00 93.94 292 LEU A C 1
ATOM 2185 O O . LEU A 1 292 ? 6.143 -7.950 1.413 1.00 93.94 292 LEU A O 1
ATOM 2189 N N . ASP A 1 293 ? 8.040 -8.996 0.785 1.00 92.44 293 ASP A N 1
ATOM 2190 C CA . ASP A 1 293 ? 7.544 -10.371 0.925 1.00 92.44 293 ASP A CA 1
ATOM 2191 C C . ASP A 1 293 ? 7.056 -10.638 2.354 1.00 92.44 293 ASP A C 1
ATOM 2193 O O . ASP A 1 293 ? 5.927 -11.082 2.563 1.00 92.44 293 ASP A O 1
ATOM 2197 N N . ALA A 1 294 ? 7.851 -10.265 3.361 1.00 94.06 294 ALA A N 1
ATOM 2198 C CA . ALA A 1 294 ? 7.467 -10.427 4.758 1.00 94.06 294 ALA A CA 1
ATOM 2199 C C . ALA A 1 294 ? 6.218 -9.604 5.130 1.00 94.06 294 ALA A C 1
ATOM 2201 O O . ALA A 1 294 ? 5.345 -10.102 5.841 1.00 94.06 294 ALA A O 1
ATOM 2202 N N . GLN A 1 295 ? 6.071 -8.371 4.631 1.00 97.12 295 GLN A N 1
ATOM 2203 C CA . GLN A 1 295 ? 4.848 -7.583 4.846 1.00 97.12 295 GLN A CA 1
ATOM 2204 C C . GLN A 1 295 ? 3.630 -8.202 4.148 1.00 97.12 295 GLN A C 1
ATOM 2206 O O . GLN A 1 295 ? 2.526 -8.178 4.702 1.00 97.12 295 GLN A O 1
ATOM 2211 N N . MET A 1 296 ? 3.807 -8.769 2.950 1.00 96.12 296 MET A N 1
ATOM 2212 C CA . MET A 1 296 ? 2.749 -9.509 2.261 1.00 96.12 296 MET A CA 1
ATOM 2213 C C . MET A 1 296 ? 2.323 -10.736 3.071 1.00 96.12 296 MET A C 1
ATOM 2215 O O . MET A 1 296 ? 1.123 -10.930 3.272 1.00 96.12 296 MET A O 1
ATOM 2219 N N . ASP A 1 297 ? 3.269 -11.502 3.612 1.00 93.31 297 ASP A N 1
ATOM 2220 C CA . ASP A 1 297 ? 2.986 -12.658 4.467 1.00 93.31 297 ASP A CA 1
ATOM 2221 C C . ASP A 1 297 ? 2.214 -12.263 5.729 1.00 93.31 297 ASP A C 1
ATOM 2223 O O . ASP A 1 297 ? 1.211 -12.901 6.068 1.00 93.31 297 ASP A O 1
ATOM 2227 N N . VAL A 1 298 ? 2.628 -11.184 6.405 1.00 94.19 298 VAL A N 1
ATOM 2228 C CA . VAL A 1 298 ? 1.912 -10.638 7.570 1.00 94.19 298 VAL A CA 1
ATOM 2229 C C . VAL A 1 298 ? 0.481 -10.251 7.194 1.00 94.19 298 VAL A C 1
ATOM 2231 O O . VAL A 1 298 ? -0.468 -10.629 7.886 1.00 94.19 298 VAL A O 1
ATOM 2234 N N . MET A 1 299 ? 0.303 -9.530 6.085 1.00 96.44 299 MET A N 1
ATOM 2235 C CA . MET A 1 299 ? -1.007 -9.084 5.609 1.00 96.44 299 MET A CA 1
ATOM 2236 C C . MET A 1 299 ? -1.927 -10.261 5.268 1.00 96.44 299 MET A C 1
ATOM 2238 O O . MET A 1 299 ? -3.084 -10.297 5.697 1.00 96.44 299 MET A O 1
ATOM 2242 N N . VAL A 1 300 ? -1.421 -11.238 4.511 1.00 93.31 300 VAL A N 1
ATOM 2243 C CA . VAL A 1 300 ? -2.179 -12.421 4.091 1.00 93.31 300 VAL A CA 1
ATOM 2244 C C . VAL A 1 300 ? -2.581 -13.252 5.304 1.00 93.31 300 VAL A C 1
ATOM 2246 O O . VAL A 1 300 ? -3.752 -13.625 5.409 1.00 93.31 300 VAL A O 1
ATOM 2249 N N . GLN A 1 301 ? -1.670 -13.482 6.255 1.00 91.44 301 GLN A N 1
ATOM 2250 C CA . GLN A 1 301 ? -1.986 -14.191 7.498 1.00 91.44 301 GLN A CA 1
ATOM 2251 C C . GLN A 1 301 ? -3.036 -13.437 8.321 1.00 91.44 301 GLN A C 1
ATOM 2253 O O . GLN A 1 301 ? -4.042 -14.027 8.719 1.00 91.44 301 GLN A O 1
ATOM 2258 N N . ALA A 1 302 ? -2.887 -12.122 8.506 1.00 88.62 302 ALA A N 1
ATOM 2259 C CA . ALA A 1 302 ? -3.866 -11.309 9.230 1.00 88.62 302 ALA A CA 1
ATOM 2260 C C . ALA A 1 302 ? -5.265 -11.378 8.591 1.00 88.62 302 ALA A C 1
ATOM 2262 O O . ALA A 1 302 ? -6.276 -11.513 9.286 1.00 88.62 302 ALA A O 1
ATOM 2263 N N . MET A 1 303 ? -5.338 -11.332 7.260 1.00 90.81 303 MET A N 1
ATOM 2264 C CA . MET A 1 303 ? -6.590 -11.440 6.510 1.00 90.81 303 MET A CA 1
ATOM 2265 C C . MET A 1 303 ? -7.196 -12.849 6.528 1.00 90.81 303 MET A C 1
ATOM 2267 O O . MET A 1 303 ? -8.429 -12.991 6.550 1.00 90.81 303 MET A O 1
ATOM 2271 N N . ALA A 1 304 ? -6.360 -13.888 6.500 1.00 86.94 304 ALA A N 1
ATOM 2272 C CA . ALA A 1 304 ? -6.780 -15.283 6.596 1.00 86.94 304 ALA A CA 1
ATOM 2273 C C . ALA A 1 304 ? -7.371 -15.585 7.979 1.00 86.94 304 ALA A C 1
ATOM 2275 O O . ALA A 1 304 ? -8.443 -16.183 8.063 1.00 86.94 304 ALA A O 1
ATOM 2276 N N . CYS A 1 305 ? -6.746 -15.063 9.037 1.00 84.69 305 CYS A N 1
ATOM 2277 C CA . CYS A 1 305 ? -7.178 -15.225 10.426 1.00 84.69 305 CYS A CA 1
ATOM 2278 C C . CYS A 1 305 ? -8.301 -14.273 10.849 1.00 84.69 305 CYS A C 1
ATOM 2280 O O . CYS A 1 305 ? -8.736 -14.292 11.996 1.00 84.69 305 CYS A O 1
ATOM 2282 N N . GLY A 1 306 ? -8.791 -13.435 9.931 1.00 84.06 306 GLY A N 1
ATOM 2283 C CA . GLY A 1 306 ? -9.876 -12.493 10.209 1.00 84.06 306 GLY A CA 1
ATOM 2284 C C . GLY A 1 306 ? -9.485 -11.362 11.162 1.00 84.06 306 GLY A C 1
ATOM 2285 O O . GLY A 1 306 ? -10.367 -10.660 11.654 1.00 84.06 306 GLY A O 1
ATOM 2286 N N . LEU A 1 307 ? -8.184 -11.158 11.398 1.00 84.44 307 LEU A N 1
ATOM 2287 C CA . LEU A 1 307 ? -7.662 -10.054 12.201 1.00 84.44 307 LEU A CA 1
ATOM 2288 C C . LEU A 1 307 ? -7.894 -8.711 11.513 1.00 84.44 307 LEU A C 1
ATOM 2290 O O . LEU A 1 307 ? -8.120 -7.713 12.190 1.00 84.44 307 LEU A O 1
ATOM 2294 N N . THR A 1 308 ? -7.891 -8.693 10.179 1.00 89.00 308 THR A N 1
ATOM 2295 C CA . THR A 1 308 ? -8.239 -7.518 9.381 1.00 89.00 308 THR A CA 1
ATOM 2296 C C . THR A 1 308 ? -8.966 -7.888 8.089 1.00 89.00 308 THR A C 1
ATOM 2298 O O . THR A 1 308 ? -8.921 -9.027 7.618 1.00 89.00 308 THR A O 1
ATOM 2301 N N . GLN A 1 309 ? -9.652 -6.908 7.506 1.00 91.88 309 GLN A N 1
ATOM 2302 C CA . GLN A 1 309 ? -10.288 -7.003 6.188 1.00 91.88 309 GLN A CA 1
ATOM 2303 C C . GLN A 1 309 ? -9.851 -5.882 5.242 1.00 91.88 309 GLN A C 1
ATOM 2305 O O . GLN A 1 309 ? -10.142 -5.957 4.051 1.00 91.88 309 GLN A O 1
ATOM 2310 N N . VAL A 1 310 ? -9.175 -4.849 5.747 1.00 96.00 310 VAL A N 1
ATOM 2311 C CA . VAL A 1 310 ? -8.769 -3.686 4.958 1.00 96.00 310 VAL A CA 1
ATOM 2312 C C . VAL A 1 310 ? -7.292 -3.438 5.206 1.00 96.00 310 VAL A C 1
ATOM 2314 O O . VAL A 1 310 ? -6.891 -3.124 6.326 1.00 96.00 310 VAL A O 1
ATOM 2317 N N . GLY A 1 311 ? -6.499 -3.616 4.157 1.00 96.94 311 GLY A N 1
ATOM 2318 C CA . GLY A 1 311 ? -5.051 -3.526 4.208 1.00 96.94 311 GLY A CA 1
ATOM 2319 C C . GLY A 1 311 ? -4.484 -2.597 3.145 1.00 96.94 311 GLY A C 1
ATOM 2320 O O . GLY A 1 311 ? -4.993 -2.540 2.024 1.00 96.94 311 GLY A O 1
ATOM 2321 N N . VAL A 1 312 ? -3.394 -1.920 3.484 1.00 98.50 312 VAL A N 1
ATOM 2322 C CA . VAL A 1 312 ? -2.566 -1.155 2.550 1.00 98.50 312 VAL A CA 1
ATOM 2323 C C . VAL A 1 312 ? -1.113 -1.582 2.739 1.00 98.50 312 VAL A C 1
ATOM 2325 O O . VAL A 1 312 ? -0.641 -1.650 3.873 1.00 98.50 312 VAL A O 1
ATOM 2328 N N . ILE A 1 313 ? -0.412 -1.859 1.641 1.00 98.44 313 ILE A N 1
ATOM 2329 C CA . ILE A 1 313 ? 1.039 -2.065 1.602 1.00 98.44 313 ILE A CA 1
ATOM 2330 C C . ILE A 1 313 ? 1.641 -0.967 0.728 1.00 98.44 313 ILE A C 1
ATOM 2332 O O . ILE A 1 313 ? 1.303 -0.853 -0.451 1.00 98.44 313 ILE A O 1
ATOM 2336 N N . GLN A 1 314 ? 2.527 -0.160 1.306 1.00 97.19 314 GLN A N 1
ATOM 2337 C CA . GLN A 1 314 ? 3.257 0.892 0.601 1.00 97.19 314 GLN A CA 1
ATOM 2338 C C . GLN A 1 314 ? 4.741 0.525 0.471 1.00 97.19 314 GLN A C 1
ATOM 2340 O O . GLN A 1 314 ? 5.444 0.426 1.471 1.00 97.19 314 GLN A O 1
ATOM 2345 N N . GLY A 1 315 ? 5.238 0.354 -0.752 1.00 94.94 315 GLY A N 1
ATOM 2346 C CA . GLY A 1 315 ? 6.668 0.165 -1.010 1.00 94.94 315 GLY A CA 1
ATOM 2347 C C . GLY A 1 315 ? 7.349 1.498 -1.299 1.00 94.94 315 GLY A C 1
ATOM 2348 O O . GLY A 1 315 ? 7.137 2.045 -2.369 1.00 94.94 315 GLY A O 1
ATOM 2349 N N . GLY A 1 316 ? 8.162 2.031 -0.388 1.00 93.75 316 GLY A N 1
ATOM 2350 C CA . GLY A 1 316 ? 8.839 3.321 -0.563 1.00 93.75 316 GLY A CA 1
ATOM 2351 C C . GLY A 1 316 ? 7.911 4.539 -0.468 1.00 93.75 316 GLY A C 1
ATOM 2352 O O . GLY A 1 316 ? 6.815 4.485 0.094 1.00 93.75 316 GLY A O 1
ATOM 2353 N N . HIS A 1 317 ? 8.353 5.677 -1.001 1.00 93.12 317 HIS A N 1
ATOM 2354 C CA . HIS A 1 317 ? 7.567 6.910 -1.112 1.00 93.12 317 HIS A CA 1
ATOM 2355 C C . HIS A 1 317 ? 7.968 7.716 -2.358 1.00 93.12 317 HIS A C 1
ATOM 2357 O O . HIS A 1 317 ? 8.978 7.455 -2.985 1.00 93.12 317 HIS A O 1
ATOM 2363 N N . HIS A 1 318 ? 7.222 8.758 -2.717 1.00 87.38 318 HIS A N 1
ATOM 2364 C CA . HIS A 1 318 ? 7.389 9.519 -3.976 1.00 87.38 318 HIS A CA 1
ATOM 2365 C C . HIS A 1 318 ? 8.709 10.318 -4.139 1.00 87.38 318 HIS A C 1
ATOM 2367 O O . HIS A 1 318 ? 8.817 11.191 -4.993 1.00 87.38 318 HIS A O 1
ATOM 2373 N N . THR A 1 319 ? 9.678 10.099 -3.249 1.00 87.38 319 THR A N 1
ATOM 2374 C CA . THR A 1 319 ? 11.055 10.617 -3.322 1.00 87.38 319 THR A CA 1
ATOM 2375 C C . THR A 1 319 ? 12.043 9.609 -2.724 1.00 87.38 319 THR A C 1
ATOM 2377 O O . THR A 1 319 ? 13.080 10.014 -2.200 1.00 87.38 319 THR A O 1
ATOM 2380 N N . SER A 1 320 ? 11.680 8.327 -2.640 1.00 85.94 320 SER A N 1
ATOM 2381 C CA . SER A 1 320 ? 12.578 7.305 -2.104 1.00 85.94 320 SER A CA 1
ATOM 2382 C C . SER A 1 320 ? 13.632 6.967 -3.147 1.00 85.94 320 SER A C 1
ATOM 2384 O O . SER A 1 320 ? 13.325 6.845 -4.327 1.00 85.94 320 SER A O 1
ATOM 2386 N N . GLU A 1 321 ? 14.872 6.770 -2.711 1.00 81.69 321 GLU A N 1
ATOM 2387 C CA . GLU A 1 321 ? 16.010 6.455 -3.585 1.00 81.69 321 GLU A CA 1
ATOM 2388 C C . GLU A 1 321 ? 16.068 4.957 -3.941 1.00 81.69 321 GLU A C 1
ATOM 2390 O O . GLU A 1 321 ? 17.139 4.356 -4.051 1.00 81.69 321 GLU A O 1
ATOM 2395 N N . LEU A 1 322 ? 14.897 4.334 -4.093 1.00 83.00 322 LEU A N 1
ATOM 2396 C CA . LEU A 1 322 ? 14.763 2.937 -4.481 1.00 83.00 322 LEU A CA 1
ATOM 2397 C C . LEU A 1 322 ? 15.094 2.795 -5.961 1.00 83.00 322 LEU A C 1
ATOM 2399 O O . LEU A 1 322 ? 14.270 3.038 -6.840 1.00 83.00 322 LEU A O 1
ATOM 2403 N N . ILE A 1 323 ? 16.328 2.391 -6.229 1.00 81.56 323 ILE A N 1
ATOM 2404 C CA . ILE A 1 323 ? 16.794 2.120 -7.581 1.00 81.56 323 ILE A CA 1
ATOM 2405 C C . ILE A 1 323 ? 16.645 0.629 -7.831 1.00 81.56 323 ILE A C 1
ATOM 2407 O O . ILE A 1 323 ? 17.324 -0.175 -7.196 1.00 81.56 323 ILE A O 1
ATOM 2411 N N . MET A 1 324 ? 15.777 0.267 -8.776 1.00 81.00 324 MET A N 1
ATOM 2412 C CA . MET A 1 324 ? 15.466 -1.133 -9.077 1.00 81.00 324 MET A CA 1
ATOM 2413 C C . MET A 1 324 ? 16.723 -1.945 -9.416 1.00 81.00 324 MET A C 1
ATOM 2415 O O . MET A 1 324 ? 16.847 -3.078 -8.966 1.00 81.00 324 MET A O 1
ATOM 2419 N N . SER A 1 325 ? 17.722 -1.341 -10.069 1.00 85.38 325 SER A N 1
ATOM 2420 C CA . SER A 1 325 ? 19.009 -1.993 -10.352 1.00 85.38 325 SER A CA 1
ATOM 2421 C C . SER A 1 325 ? 19.803 -2.439 -9.126 1.00 85.38 325 SER A C 1
ATOM 2423 O O . SER A 1 325 ? 20.656 -3.310 -9.248 1.00 85.38 325 SER A O 1
ATOM 2425 N N . ARG A 1 326 ? 19.492 -1.919 -7.934 1.00 86.06 326 ARG A N 1
ATOM 2426 C CA . ARG A 1 326 ? 20.099 -2.341 -6.663 1.00 86.06 326 ARG A CA 1
ATOM 2427 C C . ARG A 1 326 ? 19.312 -3.428 -5.936 1.00 86.06 326 ARG A C 1
ATOM 2429 O O . ARG A 1 326 ? 19.725 -3.830 -4.851 1.00 86.06 326 ARG A O 1
ATOM 2436 N N . ILE A 1 327 ? 18.187 -3.882 -6.490 1.00 85.94 327 ILE A N 1
ATOM 2437 C CA . ILE A 1 327 ? 17.310 -4.880 -5.871 1.00 85.94 327 ILE A CA 1
ATOM 2438 C C . ILE A 1 327 ? 17.608 -6.249 -6.496 1.00 85.94 327 ILE A C 1
ATOM 2440 O O . ILE A 1 327 ? 17.249 -6.466 -7.661 1.00 85.94 327 ILE A O 1
ATOM 2444 N N . PRO A 1 328 ? 18.241 -7.180 -5.753 1.00 83.62 328 PRO A N 1
ATOM 2445 C CA . PRO A 1 328 ? 18.459 -8.542 -6.215 1.00 83.62 328 PRO A CA 1
ATOM 2446 C C . PRO A 1 328 ? 17.148 -9.196 -6.649 1.00 83.62 328 PRO A C 1
ATOM 2448 O O . PRO A 1 328 ? 16.146 -9.126 -5.940 1.00 83.62 328 PRO A O 1
ATOM 2451 N N . GLY A 1 329 ? 17.163 -9.843 -7.813 1.00 77.88 329 GLY A N 1
ATOM 2452 C CA . GLY A 1 329 ? 15.990 -10.522 -8.368 1.00 77.88 329 GLY A CA 1
ATOM 2453 C C . GLY A 1 329 ? 15.043 -9.630 -9.174 1.00 77.88 329 GLY A C 1
ATOM 2454 O O . GLY A 1 329 ? 14.115 -10.158 -9.779 1.00 77.88 329 GLY A O 1
ATOM 2455 N N . SER A 1 330 ? 15.276 -8.315 -9.244 1.00 80.44 330 SER A N 1
ATOM 2456 C CA . SER A 1 330 ? 14.603 -7.483 -10.246 1.00 80.44 330 SER A CA 1
ATOM 2457 C C . SER A 1 330 ? 15.188 -7.729 -11.642 1.00 80.44 330 SER A C 1
ATOM 2459 O O . SER A 1 330 ? 16.369 -8.049 -11.782 1.00 80.44 330 SER A O 1
ATOM 2461 N N . GLU A 1 331 ? 14.391 -7.529 -12.692 1.00 76.19 331 GLU A N 1
ATOM 2462 C CA . GLU A 1 331 ? 14.865 -7.639 -14.083 1.00 76.19 331 GLU A CA 1
ATOM 2463 C C . GLU A 1 331 ? 15.953 -6.612 -14.427 1.00 76.19 331 GLU A C 1
ATOM 2465 O O . GLU A 1 331 ? 16.770 -6.837 -15.316 1.00 76.19 331 GLU A O 1
ATOM 2470 N N . MET A 1 332 ? 15.985 -5.495 -13.696 1.00 79.81 332 MET A N 1
ATOM 2471 C CA . MET A 1 332 ? 16.967 -4.424 -13.860 1.00 79.81 332 MET A CA 1
ATOM 2472 C C . MET A 1 332 ? 18.215 -4.605 -12.990 1.00 79.81 332 MET A C 1
ATOM 2474 O O . MET A 1 332 ? 19.072 -3.717 -13.008 1.00 79.81 332 MET A O 1
ATOM 2478 N N . TYR A 1 333 ? 18.307 -5.688 -12.207 1.00 85.88 333 TYR A N 1
ATOM 2479 C CA . TYR A 1 333 ? 19.382 -5.895 -11.240 1.00 85.88 333 TYR A CA 1
ATOM 2480 C C . TYR A 1 333 ? 20.758 -5.889 -11.914 1.00 85.88 333 TYR A C 1
ATOM 2482 O O . TYR A 1 333 ? 21.043 -6.717 -12.780 1.00 85.88 333 TYR A O 1
ATOM 2490 N N . ASP A 1 334 ? 21.622 -4.983 -11.459 1.00 85.50 334 ASP A N 1
ATOM 2491 C CA . ASP A 1 334 ? 23.010 -4.873 -11.889 1.00 85.50 334 ASP A CA 1
ATOM 2492 C C . ASP A 1 334 ? 23.916 -4.864 -10.645 1.00 85.50 334 ASP A C 1
ATOM 2494 O O . ASP A 1 334 ? 23.907 -3.893 -9.885 1.00 85.50 334 ASP A O 1
ATOM 2498 N N . PRO A 1 335 ? 24.716 -5.921 -10.405 1.00 82.38 335 PRO A N 1
ATOM 2499 C CA . PRO A 1 335 ? 25.616 -5.972 -9.255 1.00 82.38 335 PRO A CA 1
ATOM 2500 C C . PRO A 1 335 ? 26.738 -4.918 -9.301 1.00 82.38 335 PRO A C 1
ATOM 2502 O O . PRO A 1 335 ? 27.446 -4.763 -8.306 1.00 82.38 335 PRO A O 1
ATOM 2505 N N . GLY A 1 336 ? 26.943 -4.232 -10.433 1.00 82.62 336 GLY A N 1
ATOM 2506 C CA . GLY A 1 336 ? 27.929 -3.162 -10.604 1.00 82.62 336 GLY A CA 1
ATOM 2507 C C . GLY A 1 336 ? 27.414 -1.739 -10.351 1.00 82.62 336 GLY A C 1
ATOM 2508 O O . GLY A 1 336 ? 28.199 -0.801 -10.510 1.00 82.62 336 GLY A O 1
ATOM 2509 N N . PHE A 1 337 ? 26.137 -1.573 -9.992 1.00 77.56 337 PHE A N 1
ATOM 2510 C CA . PHE A 1 337 ? 25.468 -0.283 -9.773 1.00 77.56 337 PHE A CA 1
ATOM 2511 C C . PHE A 1 337 ? 25.589 0.241 -8.328 1.00 77.56 337 PHE A C 1
ATOM 2513 O O . PHE A 1 337 ? 25.780 1.469 -8.137 1.00 77.56 337 PHE A O 1
#

Nearest PDB structures (foldseek):
  5c19-assembly1_D  TM=4.634E-01  e=6.618E+00  Homo sapiens

Mean predicted aligned error: 15.64 Å

pLDDT: mean 74.13, std 20.24, range [25.39, 98.5]

Radius of gyration: 27.53 Å; Cα contacts (8 Å, |Δi|>4): 419; chains: 1; bounding box: 79×50×101 Å

Sequence (337 aa):
MKPSKRSFRGAIGRRGFVRTLMGAAVASPFASLLRPDLARAAGGGARRLLVFYFPDGVAGRSQDGDASLWEARASGGRITLSEQLEPLAGFEDRCVFLNGLQMGSADEGSHPGGAKKLLTNVDGGNGMSLDQFLASSVGRGAPFPHLYLGAQATVNGASGDKFISYPTAGTPTPPEDDPRRAFSRLFDGTVVAPTPGSPTTDPAVELELGRQRSVLDVHLAELADLRTRLGGAERRKLDVHLESLRSVERSLDRTEMPPVPPPTSSSCDDPRLAYDVSDETRFEASVFGRILDAQMDVMVQAMACGLTQVGVIQGGHHTSELIMSRIPGSEMYDPGF